Protein AF-A0AAE0N1V6-F1 (afdb_monomer_lite)

Structure (mmCIF, N/CA/C/O backbone):
data_AF-A0AAE0N1V6-F1
#
_entry.id   AF-A0AAE0N1V6-F1
#
loop_
_atom_site.group_PDB
_atom_site.id
_atom_site.type_symbol
_atom_site.label_atom_id
_atom_site.label_alt_id
_atom_site.label_comp_id
_atom_site.label_asym_id
_atom_site.label_entity_id
_atom_site.label_seq_id
_atom_site.pdbx_PDB_ins_code
_atom_site.Cartn_x
_atom_site.Cartn_y
_atom_site.Cartn_z
_atom_site.occupancy
_atom_site.B_iso_or_equiv
_atom_site.auth_seq_id
_atom_site.auth_comp_id
_atom_site.auth_asym_id
_atom_site.auth_atom_id
_atom_site.pdbx_PDB_model_num
ATOM 1 N N . MET A 1 1 ? -4.636 -9.364 -32.576 1.00 33.62 1 MET A N 1
ATOM 2 C CA . MET A 1 1 ? -3.503 -8.499 -32.186 1.00 33.62 1 MET A CA 1
ATOM 3 C C . MET A 1 1 ? -3.130 -8.873 -30.760 1.00 33.62 1 MET A C 1
ATOM 5 O O . MET A 1 1 ? -3.911 -8.606 -29.860 1.00 33.62 1 MET A O 1
ATOM 9 N N . VAL A 1 2 ? -2.042 -9.622 -30.563 1.00 37.47 2 VAL A N 1
ATOM 10 C CA . VAL A 1 2 ? -1.620 -10.071 -29.226 1.00 37.47 2 VAL A CA 1
ATOM 11 C C . VAL A 1 2 ? -1.102 -8.842 -28.486 1.00 37.47 2 VAL A C 1
ATOM 13 O O . VAL A 1 2 ? -0.046 -8.317 -28.825 1.00 37.47 2 VAL A O 1
ATOM 16 N N . THR A 1 3 ? -1.869 -8.326 -27.527 1.00 44.88 3 THR A N 1
ATOM 17 C CA . THR A 1 3 ? -1.388 -7.302 -26.595 1.00 44.88 3 THR A CA 1
ATOM 18 C C . THR A 1 3 ? -0.201 -7.881 -25.843 1.00 44.88 3 THR A C 1
ATOM 20 O O . THR A 1 3 ? -0.361 -8.743 -24.980 1.00 44.88 3 THR A O 1
ATOM 23 N N . ARG A 1 4 ? 0.995 -7.436 -26.224 1.00 60.56 4 ARG A N 1
ATOM 24 C CA . ARG A 1 4 ? 2.255 -7.750 -25.560 1.00 60.56 4 ARG A CA 1
ATOM 25 C C . ARG A 1 4 ? 2.088 -7.491 -24.056 1.00 60.56 4 ARG A C 1
ATOM 27 O O . ARG A 1 4 ? 1.660 -6.405 -23.663 1.00 60.56 4 ARG A O 1
ATOM 34 N N . ASN A 1 5 ? 2.328 -8.498 -23.213 1.00 68.62 5 ASN A N 1
ATOM 35 C CA . ASN A 1 5 ? 2.154 -8.376 -21.762 1.00 68.62 5 ASN A CA 1
ATOM 36 C C . ASN A 1 5 ? 3.370 -7.659 -21.161 1.00 68.62 5 ASN A C 1
ATOM 38 O O . ASN A 1 5 ? 4.201 -8.278 -20.502 1.00 68.62 5 ASN A O 1
ATOM 42 N N . LEU A 1 6 ? 3.458 -6.350 -21.403 1.00 69.19 6 LEU A N 1
ATOM 43 C CA . LEU A 1 6 ? 4.588 -5.497 -21.018 1.00 69.19 6 LEU A CA 1
ATOM 44 C C . LEU A 1 6 ? 4.862 -5.542 -19.506 1.00 69.19 6 LEU A C 1
ATOM 46 O O . LEU A 1 6 ? 6.009 -5.555 -19.082 1.00 69.19 6 LEU A O 1
ATOM 50 N N . ALA A 1 7 ? 3.815 -5.666 -18.684 1.00 66.56 7 ALA A N 1
ATOM 51 C CA . ALA A 1 7 ? 3.949 -5.854 -17.239 1.00 66.56 7 ALA A CA 1
ATOM 52 C C . ALA A 1 7 ? 4.594 -7.203 -16.870 1.00 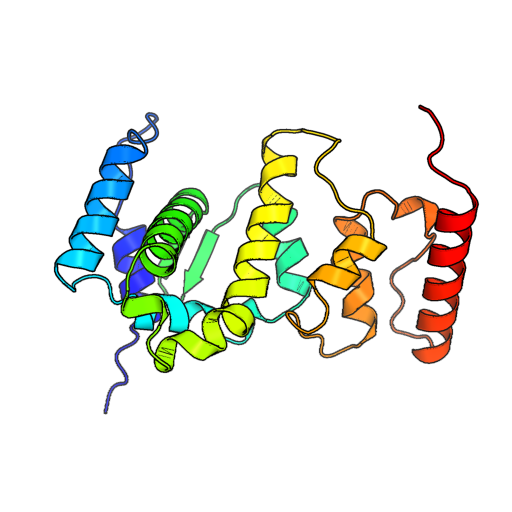66.56 7 ALA A C 1
ATOM 54 O O . ALA A 1 7 ? 5.289 -7.301 -15.865 1.00 66.56 7 ALA A O 1
ATOM 55 N N . GLY A 1 8 ? 4.340 -8.254 -17.651 1.00 69.44 8 GLY A N 1
ATOM 56 C CA . GLY A 1 8 ? 4.979 -9.558 -17.484 1.00 69.44 8 GLY A CA 1
ATOM 57 C C . GLY A 1 8 ? 6.443 -9.538 -17.916 1.00 69.44 8 GLY A C 1
ATOM 58 O O . GLY A 1 8 ? 7.277 -10.064 -17.192 1.00 69.44 8 GLY A O 1
ATOM 59 N N . GLU A 1 9 ? 6.751 -8.889 -19.043 1.00 73.00 9 GLU A N 1
ATOM 60 C CA . GLU A 1 9 ? 8.128 -8.699 -19.532 1.00 73.00 9 GLU A CA 1
ATOM 61 C C . GLU A 1 9 ? 8.964 -7.877 -18.546 1.00 73.00 9 GLU A C 1
ATOM 63 O O . GLU A 1 9 ? 10.078 -8.263 -18.218 1.00 73.00 9 GLU A O 1
ATOM 68 N N . LEU A 1 10 ? 8.392 -6.804 -17.994 1.00 70.88 10 LEU A N 1
ATOM 69 C CA . LEU A 1 10 ? 9.001 -6.004 -16.933 1.00 70.88 10 LEU A CA 1
ATOM 70 C C . LEU A 1 10 ? 9.321 -6.848 -15.690 1.00 70.88 10 LEU A C 1
ATOM 72 O O . LEU A 1 10 ? 10.428 -6.791 -15.163 1.00 70.88 10 LEU A O 1
ATOM 76 N N . VAL A 1 11 ? 8.358 -7.648 -15.222 1.00 73.31 11 VAL A N 1
ATOM 77 C CA . VAL A 1 11 ? 8.565 -8.528 -14.062 1.00 73.31 11 VAL A CA 1
ATOM 78 C C . VAL A 1 11 ? 9.594 -9.610 -14.371 1.00 73.31 11 VAL A C 1
ATOM 80 O O . VAL A 1 11 ? 10.398 -9.920 -13.508 1.00 73.31 11 VAL A O 1
ATOM 83 N N . GLU A 1 12 ? 9.613 -10.163 -15.582 1.00 75.12 12 GLU A N 1
ATOM 84 C CA . GL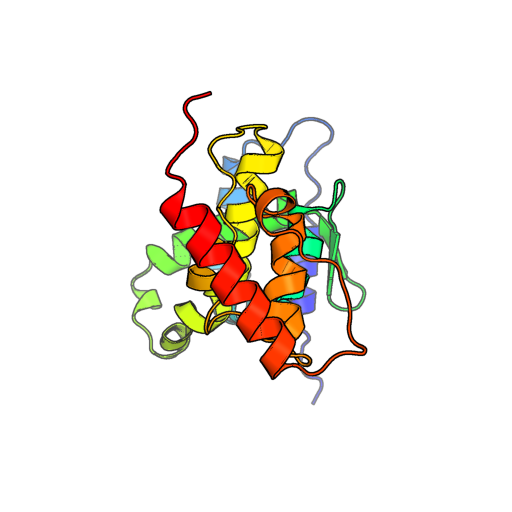U A 1 12 ? 10.618 -11.138 -16.011 1.00 75.12 12 GLU A CA 1
ATOM 85 C C . GLU A 1 12 ? 12.019 -10.533 -16.093 1.00 75.12 12 GLU A C 1
ATOM 87 O O . GLU A 1 12 ? 12.961 -11.133 -15.585 1.00 75.12 12 GLU A O 1
ATOM 92 N N . LEU A 1 13 ? 12.158 -9.336 -16.660 1.00 71.88 13 LEU A N 1
ATOM 93 C CA . LEU A 1 13 ? 13.423 -8.613 -16.728 1.00 71.88 13 LEU A CA 1
ATOM 94 C C . LEU A 1 13 ? 13.988 -8.384 -15.321 1.00 71.88 13 LEU A C 1
ATOM 96 O O . LEU A 1 13 ? 15.132 -8.747 -15.052 1.00 71.88 13 LEU A O 1
ATOM 100 N N . LEU A 1 14 ? 13.157 -7.886 -14.400 1.00 70.00 14 LEU A N 1
ATOM 101 C CA . LEU A 1 14 ? 13.543 -7.654 -13.007 1.00 70.00 14 LEU A CA 1
ATOM 102 C C . LEU A 1 14 ? 13.788 -8.957 -12.225 1.00 70.00 14 LEU A C 1
ATOM 104 O O . LEU A 1 14 ? 14.697 -9.009 -11.406 1.00 70.00 14 LEU A O 1
ATOM 108 N N . ALA A 1 15 ? 13.020 -10.018 -12.486 1.00 68.25 15 ALA A N 1
ATOM 109 C CA . ALA A 1 15 ? 13.132 -11.302 -11.788 1.00 68.25 15 ALA A CA 1
ATOM 110 C C . ALA A 1 15 ? 14.231 -12.228 -12.320 1.00 68.25 15 ALA A C 1
ATOM 112 O O . ALA A 1 15 ? 14.692 -13.118 -11.605 1.00 68.25 15 ALA A O 1
ATOM 113 N N . SER A 1 16 ? 14.630 -12.066 -13.583 1.00 65.88 16 SER A N 1
ATOM 114 C CA . SER A 1 16 ? 15.741 -12.810 -14.185 1.00 65.88 16 SER A CA 1
ATOM 115 C C . SER A 1 16 ? 17.078 -12.466 -13.533 1.00 65.88 16 SER A C 1
ATOM 117 O O . SER A 1 16 ? 18.026 -13.250 -13.599 1.00 65.88 16 SER A O 1
ATOM 119 N N . TYR A 1 17 ? 17.144 -11.315 -12.865 1.00 59.25 17 TYR A N 1
ATOM 120 C CA . TYR A 1 17 ? 18.286 -10.926 -12.070 1.00 59.25 17 TYR A CA 1
ATOM 121 C C . TYR A 1 17 ? 18.287 -11.700 -10.749 1.00 59.25 17 TYR A C 1
ATOM 123 O O . TYR A 1 17 ? 17.529 -11.411 -9.826 1.00 59.25 17 TYR A O 1
ATOM 131 N N . LYS A 1 18 ? 19.153 -12.711 -10.669 1.00 54.69 18 LYS A N 1
ATOM 132 C CA . LYS A 1 18 ? 19.476 -13.389 -9.417 1.00 54.69 18 LYS A CA 1
ATOM 133 C C . LYS A 1 18 ? 20.760 -12.763 -8.885 1.00 54.69 18 LYS A C 1
ATOM 135 O O . LYS A 1 18 ? 21.775 -12.891 -9.568 1.00 54.69 18 LYS A O 1
ATOM 140 N N . PRO A 1 19 ? 20.741 -12.094 -7.724 1.00 51.00 19 PRO A N 1
ATOM 141 C CA . PRO A 1 19 ? 21.989 -11.712 -7.086 1.00 51.00 19 PRO A CA 1
ATOM 142 C C . PRO A 1 19 ? 22.826 -12.971 -6.829 1.00 51.00 19 PRO A C 1
ATOM 144 O O . PRO A 1 19 ? 22.272 -14.017 -6.473 1.00 51.00 19 PRO A O 1
ATOM 147 N N . GLU A 1 20 ? 24.137 -12.893 -7.046 1.00 48.19 20 GLU A N 1
ATOM 148 C CA . GLU A 1 20 ? 25.041 -13.973 -6.650 1.00 48.19 20 GLU A CA 1
ATOM 149 C C . GLU A 1 20 ? 24.929 -14.187 -5.130 1.00 48.19 20 GLU A C 1
ATOM 151 O O . GLU A 1 20 ? 24.727 -13.248 -4.363 1.00 48.19 20 GLU A O 1
ATOM 156 N N . ALA A 1 21 ? 24.904 -15.454 -4.714 1.00 43.16 21 ALA A N 1
ATOM 157 C CA . ALA A 1 21 ? 24.366 -15.882 -3.424 1.00 43.16 21 ALA A CA 1
ATOM 158 C C . ALA A 1 21 ? 25.034 -15.222 -2.197 1.00 43.16 21 ALA A C 1
ATOM 160 O O . ALA A 1 21 ? 26.239 -14.992 -2.175 1.00 43.16 21 ALA A O 1
ATOM 161 N N . ASP A 1 22 ? 24.219 -14.978 -1.163 1.00 45.56 22 ASP A N 1
ATOM 162 C CA . ASP A 1 22 ? 24.556 -14.491 0.191 1.00 45.56 22 ASP A CA 1
ATOM 163 C C . ASP A 1 22 ? 25.305 -13.157 0.323 1.00 45.56 22 ASP A C 1
ATOM 165 O O . ASP A 1 22 ? 25.486 -12.658 1.435 1.00 45.56 22 ASP A O 1
ATOM 169 N N . VAL A 1 23 ? 25.612 -12.497 -0.788 1.00 44.12 23 VAL A N 1
ATOM 170 C CA . VAL A 1 23 ? 25.996 -11.089 -0.814 1.00 44.12 23 VAL A CA 1
ATOM 171 C C . VAL A 1 23 ? 24.882 -10.353 -1.539 1.00 44.12 23 VAL A C 1
ATOM 173 O O . VAL A 1 23 ? 24.661 -10.545 -2.732 1.00 44.12 23 VAL A O 1
ATOM 176 N N . MET A 1 24 ? 24.126 -9.525 -0.807 1.00 44.50 24 MET A N 1
ATOM 177 C CA . MET A 1 24 ? 23.300 -8.513 -1.465 1.00 44.50 24 MET A CA 1
ATOM 178 C C . MET A 1 24 ? 24.226 -7.777 -2.436 1.00 44.50 24 MET A C 1
ATOM 180 O O . MET A 1 24 ? 25.241 -7.259 -1.969 1.00 44.50 24 MET A O 1
ATOM 184 N N . PRO A 1 25 ? 23.930 -7.751 -3.747 1.00 44.72 25 PRO A N 1
ATOM 185 C CA . PRO A 1 25 ? 24.769 -7.041 -4.691 1.00 44.72 25 PRO A CA 1
ATOM 186 C C . PRO A 1 25 ? 24.825 -5.622 -4.161 1.00 44.72 25 PRO A C 1
ATOM 188 O O . PRO A 1 25 ? 23.790 -5.106 -3.713 1.00 44.72 25 PRO A O 1
ATOM 191 N N . GLU A 1 26 ? 26.026 -5.043 -4.127 1.00 50.34 26 GLU A N 1
ATOM 192 C CA . GLU A 1 26 ? 26.194 -3.632 -3.815 1.00 50.34 26 GLU A CA 1
ATOM 193 C C . GLU A 1 26 ? 25.066 -2.908 -4.538 1.00 50.34 26 GLU A C 1
ATOM 195 O O . GLU A 1 26 ? 24.942 -3.005 -5.758 1.00 50.34 26 GLU A O 1
ATOM 200 N N . THR A 1 27 ? 24.151 -2.305 -3.782 1.00 56.97 27 THR A N 1
ATOM 201 C CA . THR A 1 27 ? 22.880 -1.762 -4.285 1.00 56.97 27 THR A CA 1
ATOM 202 C C . THR A 1 27 ? 23.084 -0.867 -5.512 1.00 56.97 27 THR A C 1
ATOM 204 O O . THR A 1 27 ? 22.195 -0.752 -6.354 1.00 56.97 27 THR A O 1
ATOM 207 N N . ALA A 1 28 ? 24.293 -0.317 -5.647 1.00 60.00 28 ALA A N 1
ATOM 208 C CA . ALA A 1 28 ? 24.840 0.370 -6.802 1.00 60.00 28 ALA A CA 1
ATOM 209 C C . ALA A 1 28 ? 24.850 -0.431 -8.122 1.00 60.00 28 ALA A C 1
ATOM 211 O O . ALA A 1 28 ? 24.490 0.143 -9.142 1.00 60.00 28 ALA A O 1
ATOM 212 N N . GLU A 1 29 ? 25.227 -1.712 -8.167 1.00 65.88 29 GLU A N 1
ATOM 213 C CA . GLU A 1 29 ? 25.329 -2.469 -9.428 1.00 65.88 29 GLU A CA 1
ATOM 214 C C . GLU A 1 29 ? 23.946 -2.761 -10.020 1.00 65.88 29 GLU A C 1
ATOM 216 O O . GLU A 1 29 ? 23.691 -2.482 -11.194 1.00 65.88 29 GLU A O 1
ATOM 221 N N . PHE A 1 30 ? 23.011 -3.236 -9.190 1.00 67.25 30 PHE A N 1
ATOM 222 C CA . PHE A 1 30 ? 21.617 -3.405 -9.600 1.00 67.25 30 PHE A CA 1
ATOM 223 C C . PHE A 1 30 ? 20.991 -2.061 -9.994 1.00 67.25 30 PHE A C 1
ATOM 225 O O . PHE A 1 30 ? 20.337 -1.967 -11.035 1.00 67.25 30 PHE A O 1
ATOM 232 N N . ALA A 1 31 ? 21.241 -1.006 -9.208 1.00 66.69 31 ALA A N 1
ATOM 233 C CA . ALA A 1 31 ? 20.773 0.337 -9.525 1.00 66.69 31 ALA A CA 1
ATOM 234 C C . ALA A 1 31 ? 21.302 0.850 -10.862 1.00 66.69 31 ALA A C 1
ATOM 236 O O . ALA A 1 31 ? 20.523 1.354 -11.672 1.00 66.69 31 ALA A O 1
ATOM 237 N N . ASN A 1 32 ? 22.592 0.657 -11.124 1.00 72.56 32 ASN A N 1
ATOM 238 C CA . ASN A 1 32 ? 23.224 1.020 -12.382 1.00 72.56 32 ASN A CA 1
ATOM 239 C C . ASN A 1 32 ? 22.653 0.211 -13.545 1.00 72.56 32 ASN A C 1
ATOM 241 O O . ASN A 1 32 ? 22.372 0.788 -14.588 1.00 72.56 32 ASN A O 1
ATOM 245 N N . LYS A 1 33 ? 22.410 -1.094 -13.381 1.00 72.06 33 LYS A N 1
ATOM 246 C CA . LYS A 1 33 ? 21.856 -1.934 -14.450 1.00 72.06 33 LYS A CA 1
ATOM 247 C C . LYS A 1 33 ? 20.429 -1.535 -14.825 1.00 72.06 33 LYS A C 1
ATOM 249 O O . LYS A 1 33 ? 20.147 -1.342 -16.001 1.00 72.06 33 LYS A O 1
ATOM 254 N N . VAL A 1 34 ? 19.540 -1.366 -13.845 1.00 72.19 34 VAL A N 1
ATOM 255 C CA . VAL A 1 34 ? 18.162 -0.896 -14.091 1.00 72.19 34 VAL A CA 1
ATOM 256 C C . VAL A 1 34 ? 18.176 0.511 -14.686 1.00 72.19 34 VAL A C 1
ATOM 258 O O . VAL A 1 34 ? 17.434 0.777 -15.625 1.00 72.19 34 VAL A O 1
ATOM 261 N N . LYS A 1 35 ? 19.046 1.401 -14.191 1.00 74.12 35 LYS A N 1
ATOM 262 C CA . LYS A 1 35 ? 19.236 2.739 -14.762 1.00 74.12 35 LYS A CA 1
ATOM 263 C C . LYS A 1 35 ? 19.662 2.666 -16.231 1.00 74.12 35 LYS A C 1
ATOM 265 O O . LYS A 1 35 ? 19.038 3.321 -17.056 1.00 74.12 35 LYS A O 1
ATOM 270 N N . LEU A 1 36 ? 20.650 1.836 -16.567 1.00 77.06 36 LEU A N 1
ATOM 271 C CA . LEU A 1 36 ? 21.097 1.629 -17.946 1.00 77.06 36 LEU A CA 1
ATOM 272 C C . LEU A 1 36 ? 19.984 1.060 -18.829 1.00 77.06 36 LEU A C 1
ATOM 274 O O . LEU A 1 36 ? 19.850 1.501 -19.961 1.00 77.06 36 LEU A O 1
ATOM 278 N N . MET A 1 37 ? 19.156 0.142 -18.318 1.00 75.31 37 MET A N 1
ATOM 279 C CA . MET A 1 37 ? 17.992 -0.368 -19.055 1.00 75.31 37 MET A CA 1
ATOM 280 C C . MET A 1 37 ? 16.944 0.724 -19.312 1.00 75.31 37 MET A C 1
ATOM 282 O O . MET A 1 37 ? 16.313 0.734 -20.366 1.00 75.31 37 MET A O 1
ATOM 286 N N . ILE A 1 38 ? 16.742 1.648 -18.366 1.00 73.12 38 ILE A N 1
ATOM 287 C CA . ILE A 1 38 ? 15.865 2.813 -18.565 1.00 73.12 38 ILE A CA 1
ATOM 288 C C . ILE A 1 38 ? 16.458 3.732 -19.639 1.00 73.12 38 ILE A C 1
ATOM 290 O O . ILE A 1 38 ? 15.755 4.121 -20.568 1.00 73.12 38 ILE A O 1
ATOM 294 N N . GLU A 1 39 ? 17.751 4.046 -19.539 1.00 75.62 39 GLU A N 1
ATOM 295 C CA . GLU A 1 39 ? 18.463 4.936 -20.466 1.00 75.62 39 GLU A CA 1
ATOM 296 C C . GLU A 1 39 ? 18.575 4.351 -21.884 1.00 75.62 39 GLU A C 1
ATOM 298 O O . GLU A 1 39 ? 18.473 5.093 -22.860 1.00 75.62 39 GLU A O 1
ATOM 303 N N . SER A 1 40 ? 18.734 3.030 -22.016 1.00 77.06 40 SER A N 1
ATOM 304 C CA . SER A 1 40 ? 18.766 2.329 -23.306 1.00 77.06 40 SER A CA 1
ATOM 305 C C . SER A 1 40 ? 17.374 2.098 -23.907 1.00 77.06 40 SER A C 1
ATOM 307 O O . SER A 1 40 ? 17.265 1.733 -25.078 1.00 77.06 40 SER A O 1
ATOM 309 N N . GLY A 1 41 ? 16.305 2.318 -23.131 1.00 70.56 41 GLY A N 1
ATOM 310 C CA . GLY A 1 41 ? 14.918 2.079 -23.537 1.00 70.56 41 GLY A CA 1
ATOM 311 C C . GLY A 1 41 ? 14.463 0.617 -23.443 1.00 70.56 41 GLY A C 1
ATOM 312 O O . GLY A 1 41 ? 13.336 0.308 -23.832 1.00 70.56 41 GLY A O 1
ATOM 313 N N . GLU A 1 42 ? 15.295 -0.281 -22.908 1.00 71.31 42 GLU A N 1
ATOM 314 C CA . GLU A 1 42 ? 14.931 -1.671 -22.593 1.00 71.31 42 GLU A CA 1
ATOM 315 C C . GLU A 1 42 ? 13.886 -1.758 -21.467 1.00 71.31 42 GLU A C 1
ATOM 317 O O . GLU A 1 42 ? 13.038 -2.653 -21.470 1.00 71.31 42 GLU A O 1
ATOM 322 N N . LEU A 1 43 ? 13.908 -0.803 -20.528 1.00 72.69 43 LEU A N 1
ATOM 323 C CA . LEU A 1 43 ? 12.930 -0.642 -19.455 1.00 72.69 43 LEU A CA 1
ATOM 324 C C . LEU A 1 43 ? 12.093 0.623 -19.669 1.00 72.69 43 LEU A C 1
ATOM 326 O O . LEU A 1 43 ? 12.514 1.742 -19.386 1.00 72.69 43 LEU A O 1
ATOM 330 N N . SER A 1 44 ? 10.855 0.448 -20.116 1.00 75.50 44 SER A N 1
ATOM 331 C CA . SER A 1 44 ? 9.909 1.551 -20.292 1.00 75.50 44 SER A CA 1
ATOM 332 C C . SER A 1 44 ? 9.330 2.013 -18.949 1.00 75.50 44 SER A C 1
ATOM 334 O O . SER A 1 44 ? 8.553 1.298 -18.311 1.00 75.50 44 SER A O 1
ATOM 336 N N . LEU A 1 45 ? 9.636 3.250 -18.537 1.00 72.31 45 LEU A N 1
ATOM 337 C CA . LEU A 1 45 ? 9.029 3.888 -17.353 1.00 72.31 45 LEU A CA 1
ATOM 338 C C . LEU A 1 45 ? 7.511 4.010 -17.467 1.00 72.31 45 LEU A C 1
ATOM 340 O O . LEU A 1 45 ? 6.792 3.949 -16.472 1.00 72.31 45 LEU A O 1
ATOM 344 N N . ILE A 1 46 ? 7.006 4.156 -18.690 1.00 73.44 46 ILE A N 1
ATOM 345 C CA . ILE A 1 46 ? 5.570 4.173 -18.954 1.00 73.44 46 ILE A CA 1
ATOM 346 C C . ILE A 1 46 ? 4.965 2.808 -18.611 1.00 73.44 46 ILE A C 1
ATOM 348 O O . ILE A 1 46 ? 3.900 2.751 -17.998 1.00 73.44 46 ILE A O 1
ATOM 352 N N . ASP A 1 47 ? 5.629 1.709 -18.969 1.00 76.00 47 ASP A N 1
ATOM 353 C CA . ASP A 1 47 ? 5.142 0.362 -18.659 1.00 76.00 47 ASP A CA 1
ATOM 354 C C . ASP A 1 47 ? 5.316 0.012 -17.179 1.00 76.00 47 ASP A C 1
ATOM 356 O O . ASP A 1 47 ? 4.446 -0.646 -16.603 1.00 76.00 47 ASP A O 1
ATOM 360 N N . PHE A 1 48 ? 6.352 0.559 -16.534 1.00 76.19 48 PHE A N 1
ATOM 361 C CA . PHE A 1 48 ? 6.487 0.562 -15.079 1.00 76.19 48 PHE A CA 1
ATOM 362 C C . PHE A 1 48 ? 5.293 1.255 -14.406 1.00 76.19 48 PHE A C 1
ATOM 364 O O . PHE A 1 48 ? 4.627 0.658 -13.566 1.00 76.19 48 PHE A O 1
ATOM 371 N N . CYS A 1 49 ? 4.922 2.462 -14.840 1.00 76.62 49 CYS A N 1
ATOM 372 C CA . CYS A 1 49 ? 3.732 3.158 -14.341 1.00 76.62 49 CYS A CA 1
ATOM 373 C C . CYS A 1 49 ? 2.431 2.380 -14.617 1.00 76.62 49 CYS A C 1
ATOM 375 O O . CYS A 1 49 ? 1.557 2.307 -13.751 1.00 76.62 49 CYS A O 1
ATOM 377 N N . LYS A 1 50 ? 2.283 1.757 -15.796 1.00 77.94 50 LYS A N 1
ATOM 378 C CA . LYS A 1 50 ? 1.107 0.929 -16.130 1.00 77.94 50 LYS A CA 1
ATOM 379 C C . LYS A 1 50 ? 0.969 -0.302 -15.234 1.00 77.94 50 LYS A C 1
ATOM 381 O O . LYS A 1 50 ? -0.159 -0.738 -15.000 1.00 77.94 50 LYS A O 1
ATOM 386 N N . LEU A 1 51 ? 2.068 -0.865 -14.718 1.00 79.88 51 LEU A N 1
ATOM 387 C CA . LEU A 1 51 ? 2.002 -1.963 -13.749 1.00 79.88 51 LEU A CA 1
ATOM 388 C C . LEU A 1 51 ? 1.176 -1.547 -12.524 1.00 79.88 51 LEU A C 1
ATOM 390 O O . LEU A 1 51 ? 0.309 -2.315 -12.106 1.00 79.88 51 LEU A O 1
ATOM 394 N N . PHE A 1 52 ? 1.390 -0.328 -12.020 1.00 82.00 52 PHE A N 1
ATOM 395 C CA . PHE A 1 52 ? 0.720 0.236 -10.841 1.00 82.00 52 PHE A CA 1
ATOM 396 C C . PHE A 1 52 ? -0.666 0.825 -11.116 1.00 82.00 52 PHE A C 1
ATOM 398 O O . PHE A 1 52 ? -1.447 1.036 -10.196 1.00 82.00 52 PHE A O 1
ATOM 405 N N . GLN A 1 53 ? -1.033 0.999 -12.387 1.00 80.75 53 GLN A N 1
ATOM 406 C CA . GLN A 1 53 ? -2.403 1.345 -12.783 1.00 80.75 53 GLN A CA 1
ATOM 407 C C . GLN A 1 53 ? -3.381 0.167 -12.665 1.00 80.75 53 GLN A C 1
ATOM 409 O O . GLN A 1 53 ? -4.590 0.345 -12.824 1.00 80.75 53 GLN A O 1
ATOM 414 N N . ARG A 1 54 ? -2.889 -1.054 -12.418 1.00 83.62 54 ARG A N 1
ATOM 415 C CA . ARG A 1 54 ? -3.746 -2.236 -12.283 1.00 83.62 54 ARG A CA 1
ATOM 416 C C . ARG A 1 54 ? -4.590 -2.176 -11.002 1.00 83.62 54 ARG A C 1
ATOM 418 O O . ARG A 1 54 ? -4.052 -1.811 -9.959 1.00 83.62 54 ARG A O 1
ATOM 425 N N . PRO A 1 55 ? -5.841 -2.681 -11.026 1.00 86.44 55 PRO A N 1
ATOM 426 C CA . PRO A 1 55 ? -6.736 -2.672 -9.862 1.00 86.44 55 PRO A CA 1
ATOM 427 C C . PRO A 1 55 ? -6.171 -3.331 -8.599 1.00 86.44 55 PRO A C 1
ATOM 429 O O . PRO A 1 55 ? -6.579 -2.997 -7.496 1.00 86.44 55 PRO A O 1
ATOM 432 N N . TYR A 1 56 ? -5.229 -4.270 -8.743 1.00 87.38 56 TYR A N 1
ATOM 433 C CA . TYR A 1 56 ? -4.538 -4.873 -7.601 1.00 87.38 56 TYR A CA 1
ATOM 434 C C . TYR A 1 56 ? -3.905 -3.811 -6.688 1.00 87.38 56 TYR A C 1
ATOM 436 O O . TYR A 1 56 ? -4.075 -3.874 -5.474 1.00 87.38 56 TYR A O 1
ATOM 444 N N . TRP A 1 57 ? -3.242 -2.810 -7.273 1.00 87.50 57 TRP A N 1
ATOM 445 C CA . TRP A 1 57 ? -2.489 -1.795 -6.536 1.00 87.50 57 TRP A CA 1
ATOM 446 C C . TRP A 1 57 ? -3.363 -0.732 -5.888 1.00 87.50 57 TRP A C 1
ATOM 448 O O . TRP A 1 57 ? -2.912 -0.074 -4.961 1.00 87.50 57 TRP A O 1
ATOM 458 N N . THR A 1 58 ? -4.610 -0.573 -6.331 1.00 88.19 58 THR A N 1
ATOM 459 C CA . THR A 1 58 ? -5.530 0.405 -5.747 1.00 88.19 58 THR A CA 1
ATOM 460 C C . THR A 1 58 ? -6.343 -0.167 -4.595 1.00 88.19 58 THR A C 1
ATOM 462 O O . THR A 1 58 ? -7.085 0.575 -3.973 1.00 88.19 58 THR A O 1
ATOM 465 N N . ARG A 1 59 ? -6.248 -1.458 -4.270 1.00 91.62 59 ARG A N 1
ATOM 466 C CA . ARG A 1 59 ? -7.011 -2.057 -3.164 1.00 91.62 59 ARG A CA 1
ATOM 467 C C . ARG A 1 59 ? -6.455 -1.649 -1.806 1.00 91.62 59 ARG A C 1
ATOM 469 O O . ARG A 1 59 ? -5.270 -1.825 -1.563 1.00 91.62 59 ARG A O 1
ATOM 476 N N . ILE A 1 60 ? -7.315 -1.273 -0.862 1.00 91.56 60 ILE A N 1
ATOM 477 C CA . ILE A 1 60 ? -6.884 -0.968 0.513 1.00 91.56 60 ILE A CA 1
ATOM 478 C C . ILE A 1 60 ? -6.187 -2.158 1.202 1.00 91.56 60 ILE A C 1
ATOM 480 O O . ILE A 1 60 ? -5.191 -1.987 1.904 1.00 91.56 60 ILE A O 1
ATOM 484 N N . TRP A 1 61 ? -6.641 -3.386 0.929 1.00 92.88 61 TRP A N 1
ATOM 485 C CA . TRP A 1 61 ? -6.069 -4.612 1.496 1.00 92.88 61 TRP A CA 1
ATOM 486 C C . TRP A 1 61 ? -4.603 -4.861 1.120 1.00 92.88 61 TRP A C 1
ATOM 488 O O . TRP A 1 61 ? -3.926 -5.611 1.826 1.00 92.88 61 TRP A O 1
ATOM 498 N N . ILE A 1 62 ? -4.083 -4.206 0.073 1.00 89.12 62 ILE A N 1
ATOM 499 C CA . ILE A 1 62 ? -2.677 -4.354 -0.319 1.00 89.12 62 ILE A CA 1
ATOM 500 C C . ILE A 1 62 ? -1.721 -3.948 0.812 1.00 89.12 62 ILE A C 1
ATOM 502 O O . ILE A 1 62 ? -0.636 -4.513 0.948 1.00 89.12 62 ILE A O 1
ATOM 506 N N . LEU A 1 63 ? -2.151 -3.023 1.678 1.00 88.25 63 LEU A N 1
ATOM 507 C CA . LEU A 1 63 ? -1.378 -2.590 2.836 1.00 88.25 63 LEU A CA 1
ATOM 508 C C . LEU A 1 63 ? -1.102 -3.759 3.777 1.00 88.25 63 LEU A C 1
ATOM 510 O O . LEU A 1 63 ? 0.043 -3.984 4.149 1.00 88.25 63 LEU A O 1
ATOM 514 N N . GLN A 1 64 ? -2.100 -4.579 4.099 1.00 88.19 64 GLN A N 1
ATOM 515 C CA . GLN A 1 64 ? -1.867 -5.766 4.922 1.00 88.19 64 GLN A CA 1
ATOM 516 C C . GLN A 1 64 ? -1.063 -6.831 4.181 1.00 88.19 64 GLN A C 1
ATOM 518 O O . GLN A 1 64 ? -0.151 -7.433 4.756 1.00 88.19 64 GLN A O 1
ATOM 523 N N . GLU A 1 65 ? -1.391 -7.057 2.908 1.00 89.94 65 GLU A N 1
ATOM 524 C CA . GLU A 1 65 ? -0.735 -8.059 2.069 1.00 89.94 65 GLU A CA 1
ATOM 525 C C . GLU A 1 65 ? 0.769 -7.809 1.971 1.00 89.94 65 GLU A C 1
ATOM 527 O O . GLU A 1 65 ? 1.542 -8.763 2.009 1.00 89.94 65 GLU A O 1
ATOM 532 N N . VAL A 1 66 ? 1.200 -6.548 1.924 1.00 86.69 66 VAL A N 1
ATOM 533 C CA . VAL A 1 66 ? 2.616 -6.193 1.841 1.00 86.69 66 VAL A CA 1
ATOM 534 C C . VAL A 1 66 ? 3.225 -5.896 3.200 1.00 86.69 66 VAL A C 1
ATOM 536 O O . VAL A 1 66 ? 4.266 -6.459 3.520 1.00 86.69 66 VAL A O 1
ATOM 539 N N . VAL A 1 67 ? 2.612 -5.092 4.060 1.00 84.38 67 VAL A N 1
ATOM 540 C CA . VAL A 1 67 ? 3.236 -4.709 5.337 1.00 84.38 67 VAL A CA 1
ATOM 541 C C . VAL A 1 67 ? 3.380 -5.915 6.271 1.00 84.38 67 VAL A C 1
ATOM 543 O O . VAL A 1 67 ? 4.431 -6.100 6.889 1.00 84.38 67 VAL A O 1
ATOM 546 N N . LEU A 1 68 ? 2.378 -6.800 6.351 1.00 84.12 68 LEU A N 1
ATOM 547 C CA . LEU A 1 68 ? 2.349 -7.860 7.369 1.00 84.12 68 LEU A CA 1
ATOM 548 C C . LEU A 1 68 ? 3.124 -9.127 6.983 1.00 84.12 68 LEU A C 1
ATOM 550 O O . LEU A 1 68 ? 3.566 -9.873 7.869 1.00 84.12 68 LEU A O 1
ATOM 554 N N . ARG A 1 69 ? 3.350 -9.387 5.692 1.00 86.19 69 ARG A N 1
ATOM 555 C CA . ARG A 1 69 ? 3.991 -10.631 5.234 1.00 86.19 69 ARG A CA 1
ATOM 556 C C . ARG A 1 69 ? 5.481 -10.688 5.575 1.00 86.19 69 ARG A C 1
ATOM 558 O O . ARG A 1 69 ? 6.229 -9.745 5.334 1.00 86.19 69 ARG A O 1
ATOM 565 N N . ARG A 1 70 ? 5.928 -11.836 6.101 1.00 80.75 70 ARG A N 1
ATOM 566 C CA . ARG A 1 70 ? 7.351 -12.098 6.396 1.00 80.75 70 ARG A CA 1
ATOM 567 C C . ARG A 1 70 ? 8.168 -12.270 5.116 1.00 80.75 70 ARG A C 1
ATOM 569 O O . ARG A 1 70 ? 9.178 -11.603 4.942 1.00 80.75 70 ARG A O 1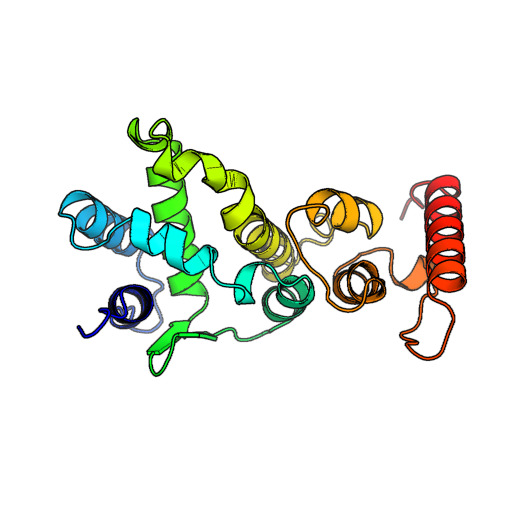
ATOM 576 N N . LYS A 1 71 ? 7.686 -13.122 4.207 1.00 83.75 71 LYS A N 1
ATOM 577 C CA . LYS A 1 71 ? 8.259 -13.345 2.878 1.00 83.75 71 LYS A CA 1
ATOM 578 C C . LYS A 1 71 ? 7.269 -12.851 1.833 1.00 83.75 71 LYS A C 1
ATOM 580 O O . LYS A 1 71 ? 6.101 -13.229 1.877 1.00 83.75 71 LYS A O 1
ATOM 585 N N . LEU A 1 72 ? 7.743 -12.001 0.933 1.00 86.06 72 LEU A N 1
ATOM 586 C CA . LEU A 1 72 ? 6.939 -11.384 -0.113 1.00 86.06 72 LEU A CA 1
ATOM 587 C C . LEU A 1 72 ? 7.450 -11.784 -1.487 1.00 86.06 72 LEU A C 1
ATOM 589 O O . LEU A 1 72 ? 8.657 -11.811 -1.730 1.00 86.06 72 LEU A O 1
ATOM 593 N N . CYS A 1 73 ? 6.498 -12.072 -2.363 1.00 86.62 73 CYS A N 1
ATOM 594 C CA . CYS A 1 73 ? 6.717 -12.381 -3.760 1.00 86.62 73 CYS A CA 1
ATOM 595 C C . CYS A 1 73 ? 5.571 -11.752 -4.555 1.00 86.62 73 CYS A C 1
ATOM 597 O O . CYS A 1 73 ? 4.403 -11.998 -4.250 1.00 86.62 73 CYS A O 1
ATOM 599 N N . PHE A 1 74 ? 5.906 -10.926 -5.536 1.00 84.19 74 PHE A N 1
ATOM 600 C CA . PHE A 1 74 ? 4.958 -10.313 -6.452 1.00 84.19 74 PHE A CA 1
ATOM 601 C C . PHE A 1 74 ? 4.772 -11.211 -7.666 1.00 84.19 74 PHE A C 1
ATOM 603 O O . PHE A 1 74 ? 5.748 -11.665 -8.260 1.00 84.19 74 PHE A O 1
ATOM 610 N N . LEU A 1 75 ? 3.518 -11.446 -8.047 1.00 84.38 75 LEU A N 1
ATOM 611 C CA . LEU A 1 75 ? 3.161 -12.276 -9.193 1.00 84.38 75 LEU A CA 1
ATOM 612 C C . LEU A 1 75 ? 2.573 -11.418 -10.313 1.00 84.38 75 LEU A C 1
ATOM 614 O O . LEU A 1 75 ? 1.750 -10.534 -10.075 1.00 84.38 75 LEU A O 1
ATOM 618 N N . CYS A 1 76 ? 2.963 -11.708 -11.552 1.00 81.12 76 CYS A N 1
ATOM 619 C CA . CYS A 1 76 ? 2.404 -11.084 -12.746 1.00 81.12 76 CYS A CA 1
ATOM 620 C C . CYS A 1 76 ? 2.235 -12.138 -13.847 1.00 81.12 76 CYS A C 1
ATOM 622 O O . CYS A 1 76 ? 3.176 -12.482 -14.563 1.00 81.12 76 CYS A O 1
ATOM 624 N N . GLY A 1 77 ? 1.023 -12.684 -13.976 1.00 80.62 77 GLY A N 1
ATOM 625 C CA . GLY A 1 77 ? 0.787 -13.848 -14.833 1.00 80.62 77 GLY A CA 1
ATOM 626 C C . GLY A 1 77 ? 1.546 -15.068 -14.304 1.00 80.62 77 GLY A C 1
ATOM 627 O O . GLY A 1 77 ? 1.366 -15.446 -13.154 1.00 80.62 77 GLY A O 1
ATOM 628 N N . HIS A 1 78 ? 2.408 -15.663 -15.131 1.00 79.69 78 HIS A N 1
ATOM 629 C CA . HIS A 1 78 ? 3.263 -16.800 -14.756 1.00 79.69 78 HIS A CA 1
ATOM 630 C C . HIS A 1 78 ? 4.659 -16.375 -14.264 1.00 79.69 78 HIS A C 1
ATOM 632 O O . HIS A 1 78 ? 5.539 -17.216 -14.092 1.00 79.69 78 HIS A O 1
ATOM 638 N N . LYS A 1 79 ? 4.885 -15.068 -14.088 1.00 80.38 79 LYS A N 1
ATOM 639 C CA . LYS A 1 79 ? 6.157 -14.501 -13.633 1.00 80.38 79 LYS A CA 1
ATOM 640 C C . LYS A 1 79 ? 6.073 -14.122 -12.161 1.00 80.38 79 LYS A C 1
ATOM 642 O O . LYS A 1 79 ? 5.001 -13.760 -11.672 1.00 80.38 79 LYS A O 1
ATOM 647 N N . GLN A 1 80 ? 7.212 -14.169 -11.481 1.00 82.12 80 GLN A N 1
ATOM 648 C CA . GLN A 1 80 ? 7.327 -13.880 -10.056 1.00 82.12 80 GLN A CA 1
ATOM 649 C C . GLN A 1 80 ? 8.559 -13.022 -9.774 1.00 82.12 80 GLN A C 1
ATOM 651 O O . GLN A 1 80 ? 9.562 -13.201 -10.450 1.00 82.12 80 GLN A O 1
ATOM 656 N N . MET A 1 81 ? 8.507 -12.153 -8.768 1.00 82.38 81 MET A N 1
ATOM 657 C CA . MET A 1 81 ? 9.622 -11.303 -8.340 1.00 82.38 81 MET A CA 1
ATOM 658 C C . MET A 1 81 ? 9.637 -11.191 -6.814 1.00 82.38 81 MET A C 1
ATOM 660 O O . MET A 1 81 ? 8.593 -10.980 -6.196 1.00 82.38 81 MET A O 1
ATOM 664 N N . ASP A 1 82 ? 10.802 -11.330 -6.184 1.00 81.94 82 ASP A N 1
ATOM 665 C CA . ASP A 1 82 ? 10.927 -11.148 -4.738 1.00 81.94 82 ASP A CA 1
ATOM 666 C C . ASP A 1 82 ? 10.820 -9.664 -4.333 1.00 81.94 82 ASP A C 1
ATOM 668 O O . ASP A 1 82 ? 10.946 -8.747 -5.145 1.00 81.94 82 ASP A O 1
ATOM 672 N N . TYR A 1 83 ? 10.575 -9.420 -3.046 1.00 82.00 83 TYR A N 1
ATOM 673 C CA . TYR A 1 83 ? 10.406 -8.062 -2.532 1.00 82.00 83 TYR A CA 1
ATOM 674 C C . TYR A 1 83 ? 11.633 -7.163 -2.687 1.00 82.00 83 TYR A C 1
ATOM 676 O O . TYR A 1 83 ? 11.453 -5.976 -2.933 1.00 82.00 83 TYR A O 1
ATOM 684 N N . LYS A 1 84 ? 12.857 -7.683 -2.536 1.00 77.06 84 LYS A N 1
ATOM 685 C CA . LYS A 1 84 ? 14.062 -6.844 -2.586 1.00 77.06 84 LYS A CA 1
ATOM 686 C C . LYS A 1 84 ? 14.328 -6.360 -4.003 1.00 77.06 84 LYS A C 1
ATOM 688 O O . LYS A 1 84 ? 14.574 -5.174 -4.206 1.00 77.06 84 LYS A O 1
ATOM 693 N N . SER A 1 85 ? 14.159 -7.248 -4.977 1.00 75.75 85 SER A N 1
ATOM 694 C CA . SER A 1 85 ? 14.194 -6.891 -6.396 1.00 75.75 85 SER A CA 1
ATOM 695 C C . SER A 1 85 ? 13.123 -5.846 -6.744 1.00 75.75 85 SER A C 1
ATOM 697 O O . SER A 1 85 ? 13.421 -4.857 -7.413 1.00 75.75 85 SER A O 1
ATOM 699 N N . PHE A 1 86 ? 11.897 -6.005 -6.226 1.00 80.38 86 PHE A N 1
ATOM 700 C CA . PHE A 1 86 ? 10.823 -5.018 -6.396 1.00 80.38 86 PHE A CA 1
ATOM 701 C C . PHE A 1 86 ? 11.157 -3.655 -5.764 1.00 80.38 86 PHE A C 1
ATOM 703 O O . PHE A 1 86 ? 11.031 -2.632 -6.430 1.00 80.38 86 PHE A O 1
ATOM 710 N N . GLU A 1 87 ? 11.579 -3.635 -4.497 1.00 80.81 87 GLU A N 1
ATOM 711 C CA . GLU A 1 87 ? 11.900 -2.429 -3.719 1.00 80.81 87 GLU A CA 1
ATOM 712 C C . GLU A 1 87 ? 12.980 -1.586 -4.404 1.00 80.81 87 GLU A C 1
ATOM 714 O O . GLU A 1 87 ? 12.816 -0.376 -4.572 1.00 80.81 87 GLU A O 1
ATOM 719 N N . HIS A 1 88 ? 14.058 -2.220 -4.866 1.00 76.38 88 HIS A N 1
ATOM 720 C CA . HIS A 1 88 ? 15.108 -1.512 -5.585 1.00 76.38 88 HIS A CA 1
ATOM 721 C C . HIS A 1 88 ? 14.626 -0.995 -6.942 1.00 76.38 88 HIS A C 1
ATOM 723 O O . HIS A 1 88 ? 14.824 0.183 -7.235 1.00 76.38 88 HIS A O 1
ATOM 729 N N . ALA A 1 89 ? 13.969 -1.836 -7.752 1.00 75.44 89 ALA A N 1
ATOM 730 C CA . ALA A 1 89 ? 13.459 -1.426 -9.062 1.00 75.44 89 ALA A CA 1
ATOM 731 C C . ALA A 1 89 ? 12.506 -0.231 -8.934 1.00 75.44 89 ALA A C 1
ATOM 733 O O . ALA A 1 89 ? 12.578 0.719 -9.713 1.00 75.44 89 ALA A O 1
ATOM 734 N N . PHE A 1 90 ? 11.672 -0.252 -7.892 1.00 80.81 90 PHE A N 1
ATOM 735 C CA . PHE A 1 90 ? 10.805 0.852 -7.520 1.00 80.81 90 PHE A CA 1
ATOM 736 C C . PHE A 1 90 ? 11.585 2.107 -7.145 1.00 80.81 90 PHE A C 1
ATOM 738 O O . PHE A 1 90 ? 11.317 3.159 -7.713 1.00 80.81 90 PHE A O 1
ATOM 745 N N . SER A 1 91 ? 12.578 2.013 -6.260 1.00 80.00 91 SER A N 1
ATOM 746 C CA . SER A 1 91 ? 13.415 3.156 -5.867 1.00 80.00 91 SER A CA 1
ATOM 747 C C . SER A 1 91 ? 14.121 3.809 -7.063 1.00 80.00 91 SER A C 1
ATOM 749 O O . SER A 1 91 ? 14.098 5.030 -7.216 1.00 80.00 91 SER A O 1
ATOM 751 N N . ILE A 1 92 ? 14.687 3.008 -7.969 1.00 75.81 92 ILE A N 1
ATOM 752 C CA . ILE A 1 92 ? 15.393 3.500 -9.162 1.00 75.81 92 ILE A CA 1
ATOM 753 C C . ILE A 1 92 ? 14.421 4.179 -10.126 1.00 75.81 92 ILE A C 1
ATOM 755 O O . ILE A 1 92 ? 14.680 5.298 -10.569 1.00 75.81 92 ILE A O 1
ATOM 759 N N . ALA A 1 93 ? 13.284 3.539 -10.411 1.00 76.31 93 ALA A N 1
ATOM 760 C CA . ALA A 1 93 ? 12.252 4.120 -11.261 1.00 76.31 93 ALA A CA 1
ATOM 761 C C . ALA A 1 93 ? 11.699 5.419 -10.659 1.00 76.31 93 ALA A C 1
ATOM 763 O O . ALA A 1 93 ? 11.535 6.400 -11.378 1.00 76.31 93 ALA A O 1
ATOM 764 N N . MET A 1 94 ? 11.476 5.465 -9.342 1.00 77.19 94 MET A N 1
ATOM 765 C CA . MET A 1 94 ? 11.051 6.673 -8.637 1.00 77.19 94 MET A CA 1
ATOM 766 C C . MET A 1 94 ? 12.090 7.786 -8.750 1.00 77.19 94 MET A C 1
ATOM 768 O O . MET A 1 94 ? 11.720 8.894 -9.116 1.00 77.19 94 MET A O 1
ATOM 772 N N . ASN A 1 95 ? 13.373 7.499 -8.505 1.00 78.44 95 ASN A N 1
ATOM 773 C CA . ASN A 1 95 ? 14.455 8.476 -8.649 1.00 78.44 95 ASN A CA 1
ATOM 774 C C . ASN A 1 95 ? 14.545 9.016 -10.074 1.00 78.44 95 ASN A C 1
ATOM 776 O O . ASN A 1 95 ? 14.717 10.217 -10.267 1.00 78.44 95 ASN A O 1
ATOM 780 N N . PHE A 1 96 ? 14.402 8.161 -11.086 1.00 73.81 96 PHE A N 1
ATOM 781 C CA . PHE A 1 96 ? 14.412 8.606 -12.474 1.00 73.81 96 PHE A CA 1
ATOM 782 C C . PHE A 1 96 ? 13.178 9.456 -12.799 1.00 73.81 96 PHE A C 1
ATOM 784 O O . PHE A 1 96 ? 13.294 10.517 -13.407 1.00 73.81 96 PHE A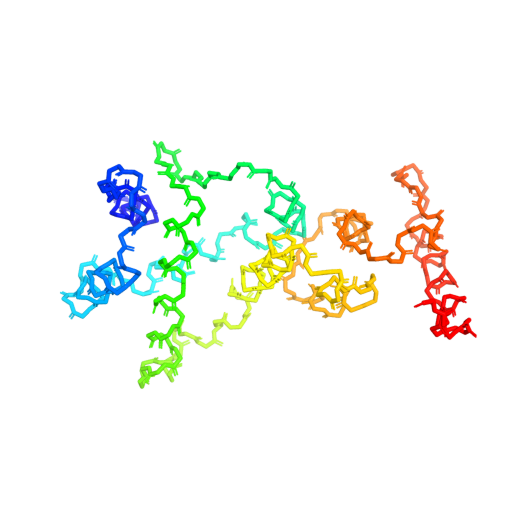 O 1
ATOM 791 N N . ILE A 1 97 ? 11.988 9.048 -12.353 1.00 73.19 97 ILE A N 1
ATOM 792 C CA . ILE A 1 97 ? 10.760 9.810 -12.596 1.00 73.19 97 ILE A CA 1
ATOM 793 C C . ILE A 1 97 ? 10.797 11.158 -11.871 1.00 73.19 97 ILE A C 1
ATOM 795 O O . ILE A 1 97 ? 10.357 12.142 -12.443 1.00 73.19 97 ILE A O 1
ATOM 799 N N . THR A 1 98 ? 11.341 11.254 -10.658 1.00 72.69 98 THR A N 1
ATOM 800 C CA . THR A 1 98 ? 11.404 12.528 -9.920 1.00 72.69 98 THR A CA 1
ATOM 801 C C . THR A 1 98 ? 12.531 13.449 -10.391 1.00 72.69 98 THR A C 1
ATOM 803 O O . THR A 1 98 ? 12.385 14.667 -10.300 1.00 72.69 98 THR A O 1
ATOM 806 N N . SER A 1 99 ? 13.637 12.900 -10.908 1.00 71.00 99 SER A N 1
ATOM 807 C CA . SER A 1 99 ? 14.789 13.681 -11.392 1.00 71.00 99 SER A CA 1
ATOM 808 C C . SER A 1 99 ? 14.738 14.032 -12.883 1.00 71.00 99 SER A C 1
ATOM 810 O O . SER A 1 99 ? 15.393 14.985 -13.309 1.00 71.00 99 SER A O 1
ATOM 812 N N . SER A 1 100 ? 13.963 13.305 -13.692 1.00 65.31 100 SER A N 1
ATOM 813 C CA . SER A 1 100 ? 13.875 13.547 -15.135 1.00 65.31 100 SER A CA 1
ATOM 814 C C . SER A 1 100 ? 12.968 14.738 -15.467 1.00 65.31 100 SER A C 1
ATOM 816 O O . SER A 1 100 ? 11.893 14.935 -14.899 1.00 65.31 100 SER A O 1
ATOM 818 N N . ALA A 1 101 ? 13.345 15.519 -16.486 1.00 60.03 101 ALA A N 1
ATOM 819 C CA . ALA A 1 101 ? 12.455 16.522 -17.086 1.00 60.03 101 ALA A CA 1
ATOM 820 C C . ALA A 1 101 ? 11.170 15.891 -17.672 1.00 60.03 101 ALA A C 1
ATOM 822 O O . ALA A 1 101 ? 10.174 16.582 -17.902 1.00 60.03 101 ALA A O 1
ATOM 823 N N . GLU A 1 102 ? 11.183 14.573 -17.889 1.00 55.62 102 GLU A N 1
ATOM 824 C CA . GLU A 1 102 ? 10.080 13.766 -18.404 1.00 55.62 102 GLU A CA 1
ATOM 825 C C . GLU A 1 102 ? 8.897 13.682 -17.438 1.00 55.62 102 GLU A C 1
ATOM 827 O O . GLU A 1 102 ? 7.766 13.586 -17.910 1.00 55.62 102 GLU A O 1
ATOM 832 N N . ALA A 1 103 ? 9.121 13.856 -16.129 1.00 54.62 103 ALA A N 1
ATOM 833 C CA . ALA A 1 103 ? 8.075 13.987 -15.107 1.00 54.62 103 ALA A CA 1
ATOM 834 C C . ALA A 1 103 ? 7.030 15.067 -15.436 1.00 54.62 103 ALA A C 1
ATOM 836 O O . ALA A 1 103 ? 5.886 15.001 -14.993 1.00 54.62 103 ALA A O 1
ATOM 837 N N . ARG A 1 104 ? 7.424 16.078 -16.227 1.00 54.69 104 ARG A N 1
ATOM 838 C CA . ARG A 1 104 ? 6.561 17.188 -16.659 1.00 54.69 104 ARG A CA 1
ATOM 839 C C . ARG A 1 104 ? 5.660 16.826 -17.842 1.00 54.69 104 ARG A C 1
ATOM 841 O O . ARG A 1 104 ? 4.824 17.640 -18.230 1.00 54.69 104 ARG A O 1
ATOM 848 N N . ARG A 1 105 ? 5.818 15.643 -18.456 1.00 58.84 105 ARG A N 1
ATOM 849 C CA . ARG A 1 105 ? 4.959 15.218 -19.570 1.00 58.84 105 ARG A CA 1
ATOM 850 C C . ARG A 1 105 ? 3.583 14.769 -19.055 1.00 58.84 105 ARG A C 1
ATOM 852 O O . ARG A 1 105 ? 3.509 14.011 -18.090 1.00 58.84 105 ARG A O 1
ATOM 859 N N . PRO A 1 106 ? 2.484 15.135 -19.740 1.00 53.72 106 PRO A N 1
ATOM 860 C CA . PRO A 1 106 ? 1.113 14.877 -19.283 1.00 53.72 106 PRO A CA 1
ATOM 861 C C . PRO A 1 106 ? 0.766 13.392 -19.095 1.00 53.72 106 PRO A C 1
ATOM 863 O O . PRO A 1 106 ? -0.106 13.070 -18.293 1.00 53.72 106 PRO A O 1
ATOM 866 N N . HIS A 1 107 ? 1.471 12.467 -19.756 1.00 55.44 107 HIS A N 1
ATOM 867 C CA . HIS A 1 107 ? 1.294 11.024 -19.539 1.00 55.44 107 HIS A CA 1
ATOM 868 C C . HIS A 1 107 ? 1.689 10.563 -18.123 1.00 55.44 107 HIS A C 1
ATOM 870 O O . HIS A 1 107 ? 1.173 9.551 -17.653 1.00 55.44 107 HIS A O 1
ATOM 876 N N . TYR A 1 108 ? 2.533 11.329 -17.425 1.00 56.31 108 TYR A N 1
ATOM 877 C CA . TYR A 1 108 ? 2.860 11.143 -16.010 1.00 56.31 108 TYR A CA 1
ATOM 878 C C . TYR A 1 108 ? 1.985 12.015 -15.088 1.00 56.31 108 TYR A C 1
ATOM 880 O O . TYR A 1 108 ? 2.116 11.949 -13.875 1.00 56.31 108 TYR A O 1
ATOM 888 N N . GLY A 1 109 ? 1.038 12.802 -15.613 1.00 53.97 109 GLY A N 1
ATOM 889 C CA . GLY A 1 109 ? 0.211 13.727 -14.821 1.00 53.97 109 GLY A CA 1
ATOM 890 C C . GLY A 1 109 ? -0.699 13.056 -13.782 1.00 53.97 109 GLY A C 1
ATOM 891 O O . GLY A 1 109 ? -1.070 13.684 -12.798 1.00 53.97 109 GLY A O 1
ATOM 892 N N . ASN A 1 110 ? -1.002 11.761 -13.945 1.00 63.19 110 ASN A N 1
ATOM 893 C CA . ASN A 1 110 ? -1.717 10.950 -12.948 1.00 63.19 110 ASN A CA 1
ATOM 894 C C . ASN A 1 110 ? -0.779 10.131 -12.041 1.00 63.19 110 ASN A C 1
ATOM 896 O O . ASN A 1 110 ? -1.236 9.220 -11.349 1.00 63.19 110 ASN A O 1
ATOM 900 N N . PHE A 1 111 ? 0.526 10.412 -12.054 1.00 66.19 111 PHE A N 1
ATOM 901 C CA . PHE A 1 111 ? 1.535 9.679 -11.289 1.00 66.19 111 PHE A CA 1
ATOM 902 C C . PHE A 1 111 ? 1.179 9.587 -9.805 1.00 66.19 111 PHE A C 1
ATOM 904 O O . PHE A 1 111 ? 1.203 8.495 -9.248 1.00 66.19 111 PHE A O 1
ATOM 911 N N . SER A 1 112 ? 0.736 10.689 -9.193 1.00 64.62 112 SER A N 1
ATOM 912 C CA . SER A 1 112 ? 0.326 10.709 -7.783 1.00 64.62 112 SER A CA 1
ATOM 913 C C . SER A 1 112 ? -0.816 9.735 -7.473 1.00 64.62 112 SER A C 1
ATOM 915 O O . SER A 1 112 ? -0.776 9.080 -6.440 1.00 64.62 112 SER A O 1
ATOM 917 N N . LYS A 1 113 ? -1.793 9.581 -8.376 1.00 67.94 113 LYS A N 1
ATOM 918 C CA . LYS A 1 113 ? -2.967 8.714 -8.179 1.00 67.94 113 LYS A CA 1
ATOM 919 C C . LYS A 1 113 ? -2.634 7.222 -8.244 1.00 67.94 113 LYS A C 1
ATOM 921 O O . LYS A 1 113 ? -3.239 6.429 -7.535 1.00 67.94 113 LYS A O 1
ATOM 926 N N . PHE A 1 114 ? -1.722 6.827 -9.131 1.00 71.50 114 PHE A N 1
ATOM 927 C CA . PHE A 1 114 ? -1.400 5.409 -9.349 1.00 71.50 114 PHE A CA 1
ATOM 928 C C . PHE A 1 114 ? -0.186 4.940 -8.551 1.00 71.50 114 PHE A C 1
ATOM 930 O O . PHE A 1 114 ? -0.097 3.766 -8.206 1.00 71.50 114 PHE A O 1
ATOM 937 N N . MET A 1 115 ? 0.733 5.852 -8.236 1.00 77.00 115 MET A N 1
ATOM 938 C CA . MET A 1 115 ? 1.917 5.550 -7.435 1.00 77.00 115 MET A CA 1
ATOM 939 C C . MET A 1 115 ? 1.702 5.822 -5.948 1.00 77.00 115 MET A C 1
ATOM 941 O O . MET A 1 115 ? 2.445 5.272 -5.143 1.00 77.00 115 MET A O 1
ATOM 945 N N . GLY A 1 116 ? 0.676 6.589 -5.563 1.00 79.56 116 GLY A N 1
ATOM 946 C CA . GLY A 1 116 ? 0.340 6.849 -4.162 1.00 79.56 116 GLY A CA 1
ATOM 947 C C . GLY A 1 116 ? 0.224 5.575 -3.317 1.00 79.56 116 GLY A C 1
ATOM 948 O O . GLY A 1 116 ? 0.972 5.448 -2.346 1.00 79.56 116 GLY A O 1
ATOM 949 N N . PRO A 1 117 ? -0.616 4.588 -3.689 1.00 82.06 117 PRO A N 1
ATOM 950 C CA . PRO A 1 117 ? -0.752 3.367 -2.897 1.00 82.06 117 PRO A CA 1
ATOM 951 C C . PRO A 1 117 ? 0.539 2.531 -2.814 1.00 82.06 117 PRO A C 1
ATOM 953 O O . PRO A 1 117 ? 0.915 2.170 -1.699 1.00 82.06 117 PRO A O 1
ATOM 956 N N . PRO A 1 118 ? 1.274 2.253 -3.915 1.00 81.38 118 PRO A N 1
ATOM 957 C CA . PRO A 1 118 ? 2.568 1.571 -3.833 1.00 81.38 118 PRO A CA 1
ATOM 958 C C . PRO A 1 118 ? 3.619 2.304 -2.985 1.00 81.38 118 PRO A C 1
ATOM 960 O O . PRO A 1 118 ? 4.302 1.656 -2.192 1.00 81.38 118 PRO A O 1
ATOM 963 N N . ILE A 1 119 ? 3.737 3.635 -3.114 1.00 82.56 119 ILE A N 1
ATOM 964 C CA . ILE A 1 119 ? 4.656 4.456 -2.301 1.00 82.56 119 ILE A CA 1
ATOM 965 C C . ILE A 1 119 ? 4.295 4.309 -0.826 1.00 82.56 119 ILE A C 1
ATOM 967 O O . ILE A 1 119 ? 5.152 4.004 0.002 1.00 82.56 119 ILE A O 1
ATOM 971 N N . TYR A 1 120 ? 3.016 4.495 -0.505 1.00 83.06 120 TYR A N 1
ATOM 972 C CA . TYR A 1 120 ? 2.537 4.458 0.866 1.00 83.06 120 TYR A CA 1
ATOM 973 C C . TYR A 1 120 ? 2.746 3.083 1.512 1.00 83.06 120 TYR A C 1
ATOM 975 O O . TYR A 1 120 ? 3.287 2.968 2.608 1.00 83.06 120 TYR A O 1
ATOM 983 N N . MET A 1 121 ? 2.403 2.024 0.783 1.00 82.56 121 MET A N 1
ATOM 984 C CA . MET A 1 121 ? 2.610 0.635 1.175 1.00 82.56 121 MET A CA 1
ATOM 985 C C . MET A 1 121 ? 4.081 0.311 1.480 1.00 82.56 121 MET A C 1
ATOM 987 O O . MET A 1 121 ? 4.362 -0.357 2.477 1.00 82.56 121 MET A O 1
ATOM 991 N N . LEU A 1 122 ? 5.018 0.765 0.638 1.00 81.25 122 LEU A N 1
ATOM 992 C CA . LEU A 1 122 ? 6.453 0.602 0.888 1.00 81.25 122 LEU A CA 1
ATOM 993 C C . LEU A 1 122 ? 6.893 1.396 2.123 1.00 81.25 122 LEU A C 1
ATOM 995 O O . LEU A 1 122 ? 7.586 0.846 2.979 1.00 81.25 122 LEU A O 1
ATOM 999 N N . GLY A 1 123 ? 6.409 2.634 2.267 1.00 80.19 123 GLY A N 1
ATOM 1000 C CA . GLY A 1 123 ? 6.639 3.468 3.447 1.00 80.19 123 GLY A CA 1
ATOM 1001 C C . GLY A 1 123 ? 6.192 2.797 4.748 1.00 80.19 123 GLY A C 1
ATOM 1002 O O . GLY A 1 123 ? 6.941 2.786 5.716 1.00 80.19 123 GLY A O 1
ATOM 1003 N N . CYS A 1 124 ? 5.030 2.138 4.764 1.00 78.25 124 CYS A N 1
ATOM 1004 C CA . CYS A 1 124 ? 4.553 1.402 5.940 1.00 78.25 124 CYS A CA 1
ATOM 1005 C C . CYS A 1 124 ? 5.365 0.131 6.254 1.00 78.25 124 CYS A C 1
ATOM 1007 O O . CYS A 1 124 ? 5.311 -0.375 7.377 1.00 78.25 124 CYS A O 1
ATOM 1009 N N . ARG A 1 125 ? 6.083 -0.443 5.279 1.00 76.50 125 ARG A N 1
ATOM 1010 C CA . ARG A 1 125 ? 6.846 -1.686 5.472 1.00 76.50 125 ARG A CA 1
ATOM 1011 C C . ARG A 1 125 ? 8.246 -1.442 6.037 1.00 76.50 125 ARG A C 1
ATOM 1013 O O . ARG A 1 125 ? 8.717 -2.289 6.797 1.00 76.50 125 ARG A O 1
ATOM 1020 N N . LEU A 1 126 ? 8.885 -0.322 5.694 1.00 69.12 126 LEU A N 1
ATOM 1021 C CA . LEU A 1 126 ? 10.259 -0.001 6.106 1.00 69.12 126 LEU A CA 1
ATOM 1022 C C . LEU A 1 126 ? 10.445 0.016 7.641 1.00 69.12 126 LEU A C 1
ATOM 1024 O O . LEU A 1 126 ? 11.236 -0.799 8.125 1.00 69.12 126 LEU A O 1
ATOM 1028 N N . PRO A 1 127 ? 9.641 0.756 8.435 1.00 66.19 127 PRO A N 1
ATOM 1029 C CA . PRO A 1 127 ? 9.759 0.763 9.899 1.00 66.19 127 PRO A CA 1
ATOM 1030 C C . PRO A 1 127 ? 9.623 -0.621 10.540 1.00 66.19 127 PRO A C 1
ATOM 1032 O O . PRO A 1 127 ? 10.271 -0.948 11.534 1.00 66.19 127 PRO A O 1
ATOM 1035 N N . ARG A 1 128 ? 8.797 -1.490 9.943 1.00 66.50 128 ARG A N 1
ATOM 1036 C CA . ARG A 1 128 ? 8.595 -2.856 10.436 1.00 66.50 128 ARG A CA 1
ATOM 1037 C C . ARG A 1 128 ? 9.809 -3.752 10.210 1.00 66.50 128 ARG A C 1
ATOM 1039 O O . ARG A 1 128 ? 10.039 -4.658 11.012 1.00 66.50 128 ARG A O 1
ATOM 1046 N N . LEU A 1 129 ? 10.551 -3.545 9.123 1.00 60.16 129 LEU A N 1
ATOM 1047 C CA . LEU A 1 129 ? 11.798 -4.267 8.858 1.00 60.16 129 LEU A CA 1
ATOM 1048 C C . LEU A 1 129 ? 12.922 -3.776 9.774 1.00 60.16 129 LEU A C 1
ATOM 1050 O O . LEU A 1 129 ? 13.690 -4.597 10.273 1.00 60.16 129 LEU A O 1
ATOM 1054 N N . GLU A 1 130 ? 12.961 -2.472 10.038 1.00 63.12 130 GLU A N 1
ATOM 1055 C CA . GLU A 1 130 ? 13.968 -1.821 10.884 1.00 63.12 130 GLU A CA 1
ATOM 1056 C C . GLU A 1 130 ? 13.706 -2.016 12.388 1.00 63.12 130 GLU A C 1
ATOM 1058 O O . GLU A 1 130 ? 14.587 -1.776 13.204 1.00 63.12 130 GLU A O 1
ATOM 1063 N N . ARG A 1 131 ? 12.534 -2.562 12.760 1.00 59.66 131 ARG A N 1
ATOM 1064 C CA . ARG A 1 131 ? 12.065 -2.733 14.152 1.00 59.66 131 ARG A CA 1
ATOM 1065 C C . ARG A 1 131 ? 11.968 -1.415 14.925 1.00 59.66 131 ARG A C 1
ATOM 1067 O O . ARG A 1 131 ? 11.890 -1.437 16.154 1.00 59.66 131 ARG A O 1
ATOM 1074 N N . ASP A 1 132 ? 11.881 -0.298 14.216 1.00 53.16 132 ASP A N 1
ATOM 1075 C CA . ASP A 1 132 ? 11.690 1.009 14.817 1.00 53.16 132 ASP A CA 1
ATOM 1076 C C . ASP A 1 132 ? 10.221 1.189 15.191 1.00 53.16 132 ASP A C 1
ATOM 1078 O O . ASP A 1 132 ? 9.336 1.383 14.356 1.00 53.16 132 ASP A O 1
ATOM 1082 N N . ALA A 1 133 ? 9.952 1.133 16.496 1.00 48.97 133 ALA A N 1
ATOM 1083 C CA . ALA A 1 133 ? 8.619 1.341 17.055 1.00 48.97 133 ALA A CA 1
ATOM 1084 C C . ALA A 1 133 ? 8.057 2.746 16.753 1.00 48.97 133 ALA A C 1
ATOM 1086 O O . ALA A 1 133 ? 6.850 2.947 16.841 1.00 48.97 133 ALA A O 1
ATOM 1087 N N . HIS A 1 134 ? 8.919 3.706 16.399 1.00 45.91 134 HIS A N 1
ATOM 1088 C CA . HIS A 1 134 ? 8.566 5.108 16.152 1.00 45.91 134 HIS A CA 1
ATOM 1089 C C . HIS A 1 134 ? 8.064 5.381 14.724 1.00 45.91 134 HIS A C 1
ATOM 1091 O O . HIS A 1 134 ? 7.586 6.478 14.460 1.00 45.91 134 HIS A O 1
ATOM 1097 N N . GLY A 1 135 ? 8.154 4.410 13.805 1.00 51.09 135 GLY A N 1
ATOM 1098 C CA . GLY A 1 135 ? 7.713 4.586 12.416 1.00 51.09 135 GLY A CA 1
ATOM 1099 C C . GLY A 1 135 ? 6.336 3.997 12.089 1.00 51.09 135 GLY A C 1
ATOM 1100 O O . GLY A 1 135 ? 5.923 4.030 10.933 1.00 51.09 135 GLY A O 1
ATOM 1101 N N . PHE A 1 136 ? 5.614 3.441 13.066 1.00 63.03 136 PHE A N 1
ATOM 1102 C CA . PHE A 1 136 ? 4.235 2.994 12.850 1.00 63.03 136 PHE A CA 1
ATOM 1103 C C . PHE A 1 136 ? 3.253 4.152 13.049 1.00 63.03 136 PHE A C 1
ATOM 1105 O O . PHE A 1 136 ? 3.283 4.827 14.077 1.00 63.03 136 PHE A O 1
ATOM 1112 N N . SER A 1 137 ? 2.360 4.349 12.081 1.00 79.81 137 SER A N 1
ATOM 1113 C CA . SER A 1 137 ? 1.363 5.420 12.104 1.00 79.81 137 SER A CA 1
ATOM 1114 C C . SER A 1 137 ? 0.118 5.045 12.919 1.00 79.81 137 SER A C 1
ATOM 1116 O O . SER A 1 137 ? -0.200 3.873 13.149 1.00 79.81 137 SER A O 1
ATOM 1118 N N . THR A 1 138 ? -0.607 6.060 13.377 1.00 84.69 138 THR A N 1
ATOM 1119 C CA . THR A 1 138 ? -1.932 5.901 13.994 1.00 84.69 138 THR A CA 1
ATOM 1120 C C . THR A 1 138 ? -2.985 5.551 12.943 1.00 84.69 138 THR A C 1
ATOM 1122 O O . THR A 1 138 ? -2.805 5.801 11.748 1.00 84.69 138 THR A O 1
ATOM 1125 N N . SER A 1 139 ? -4.130 5.014 13.369 1.00 86.38 139 SER A N 1
ATOM 1126 C CA . SER A 1 139 ? -5.244 4.723 12.458 1.00 86.38 139 SER A CA 1
ATOM 1127 C C . SER A 1 139 ? -5.715 5.978 11.714 1.00 86.38 139 SER A C 1
ATOM 1129 O O . SER A 1 139 ?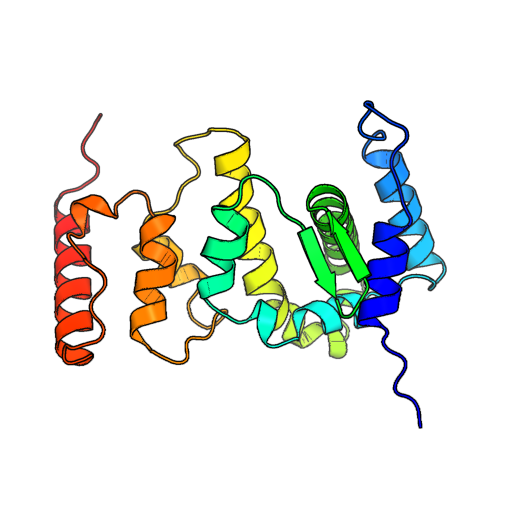 -6.051 5.902 10.535 1.00 86.38 139 SER A O 1
ATOM 1131 N N . ALA A 1 140 ? -5.691 7.144 12.369 1.00 86.12 140 ALA A N 1
ATOM 1132 C CA . ALA A 1 140 ? -6.050 8.424 11.758 1.00 86.12 140 ALA A CA 1
ATOM 1133 C C . ALA A 1 140 ? -5.078 8.835 10.638 1.00 86.12 140 ALA A C 1
ATOM 1135 O O . ALA A 1 140 ? -5.512 9.167 9.536 1.00 86.12 140 ALA A O 1
ATOM 1136 N N . GLU A 1 141 ? -3.770 8.751 10.888 1.00 87.50 141 GLU A N 1
ATOM 1137 C CA . GLU A 1 141 ? -2.742 9.034 9.877 1.00 87.50 141 GLU A CA 1
ATOM 1138 C C . GLU A 1 141 ? -2.843 8.061 8.697 1.00 87.50 141 GLU A C 1
ATOM 1140 O O . GLU A 1 141 ? -2.733 8.466 7.538 1.00 87.50 141 GLU A O 1
ATOM 1145 N N . HIS A 1 142 ? -3.104 6.778 8.966 1.00 88.00 142 HIS A N 1
ATOM 1146 C CA . HIS A 1 142 ? -3.319 5.795 7.910 1.00 88.00 142 HIS A CA 1
ATOM 1147 C C . HIS A 1 142 ? -4.543 6.114 7.040 1.00 88.00 142 HIS A C 1
ATOM 1149 O O . HIS A 1 142 ? -4.504 5.948 5.814 1.00 88.00 142 HIS A O 1
ATOM 1155 N N . LEU A 1 143 ? -5.626 6.597 7.650 1.00 88.31 143 LEU A N 1
ATOM 1156 C CA . LEU A 1 143 ? -6.822 7.025 6.926 1.00 88.31 143 LEU A CA 1
ATOM 1157 C C . LEU A 1 143 ? -6.550 8.245 6.053 1.00 88.31 143 LEU A C 1
ATOM 1159 O O . LEU A 1 143 ? -6.993 8.273 4.908 1.00 88.31 143 LEU A O 1
ATOM 1163 N N . GLU A 1 144 ? -5.799 9.224 6.553 1.00 87.25 144 GLU A N 1
ATOM 1164 C CA . GLU A 1 144 ? -5.441 10.417 5.785 1.00 87.25 144 GLU A CA 1
ATOM 1165 C C . GLU A 1 144 ? -4.658 10.063 4.514 1.00 87.25 144 GLU A C 1
ATOM 1167 O O . GLU A 1 144 ? -5.014 10.513 3.425 1.00 87.25 144 GLU A O 1
ATOM 1172 N N . HIS A 1 145 ? -3.658 9.188 4.630 1.00 83.56 145 HIS A N 1
ATOM 1173 C CA . HIS A 1 145 ? -2.820 8.790 3.497 1.00 83.56 145 HIS A CA 1
ATOM 1174 C C . HIS A 1 145 ? -3.532 7.866 2.502 1.00 83.56 145 HIS A C 1
ATOM 1176 O O . HIS A 1 145 ? -3.300 7.951 1.295 1.00 83.56 145 HIS A O 1
ATOM 1182 N N . SER A 1 146 ? -4.389 6.961 2.983 1.00 85.19 146 SER A N 1
ATOM 1183 C CA . SER A 1 146 ? -5.107 6.023 2.111 1.00 85.19 146 SER A CA 1
ATOM 1184 C C . SER A 1 146 ? -6.309 6.658 1.405 1.00 85.19 146 SER A C 1
ATOM 1186 O O . SER A 1 146 ? -6.731 6.177 0.344 1.00 85.19 146 SER A O 1
ATOM 1188 N N . ARG A 1 147 ? -6.849 7.760 1.942 1.00 84.38 147 ARG A N 1
ATOM 1189 C CA . ARG A 1 147 ? -8.011 8.455 1.385 1.00 84.38 147 ARG A CA 1
ATOM 1190 C C . ARG A 1 147 ? -7.741 8.944 -0.036 1.00 84.38 147 ARG A C 1
ATOM 1192 O O . ARG A 1 147 ? -6.838 9.729 -0.299 1.00 84.38 147 ARG A O 1
ATOM 1199 N N . GLY A 1 148 ? -8.577 8.497 -0.972 1.00 82.19 148 GLY A N 1
ATOM 1200 C CA . GLY A 1 148 ? -8.486 8.881 -2.385 1.00 82.19 148 GLY A CA 1
ATOM 1201 C C . GLY A 1 148 ? -7.356 8.198 -3.164 1.00 82.19 148 GLY A C 1
ATOM 1202 O O . GLY A 1 148 ? -7.298 8.353 -4.383 1.00 82.19 148 GLY A O 1
ATOM 1203 N N . GLN A 1 149 ? -6.508 7.420 -2.487 1.00 82.19 149 GLN A N 1
ATOM 1204 C CA . GLN A 1 149 ? -5.444 6.614 -3.088 1.00 82.19 149 GLN A CA 1
ATOM 1205 C C . GLN A 1 149 ? -5.886 5.152 -3.209 1.00 82.19 149 GLN A C 1
ATOM 1207 O O . GLN A 1 149 ? -5.725 4.525 -4.255 1.00 82.19 149 GLN A O 1
ATOM 1212 N N . CYS A 1 150 ? -6.508 4.628 -2.153 1.00 88.19 150 CYS A N 1
ATOM 1213 C CA . CYS A 1 150 ? -6.995 3.260 -2.090 1.00 88.19 150 CYS A CA 1
ATOM 1214 C C . CYS A 1 150 ? -8.510 3.168 -2.325 1.00 88.19 150 CYS A C 1
ATOM 1216 O O . CYS A 1 150 ? -9.265 4.130 -2.185 1.00 88.19 150 CYS A O 1
ATOM 1218 N N . GLN A 1 151 ? -8.948 1.969 -2.687 1.00 90.75 151 GLN A N 1
ATOM 1219 C CA . GLN A 1 151 ? -10.310 1.591 -3.014 1.00 90.75 151 GLN A CA 1
ATOM 1220 C C . GLN A 1 151 ? -10.717 0.384 -2.179 1.00 90.75 151 GLN A C 1
ATOM 1222 O O . GLN A 1 151 ? -9.921 -0.523 -1.910 1.00 90.75 151 GLN A O 1
ATOM 1227 N N . ALA A 1 152 ? -11.993 0.369 -1.827 1.00 93.00 152 ALA A N 1
ATOM 1228 C CA . ALA A 1 152 ? -12.633 -0.683 -1.070 1.00 93.00 152 ALA A CA 1
ATOM 1229 C C . ALA A 1 152 ? -14.024 -0.935 -1.658 1.00 93.00 152 ALA A C 1
ATOM 1231 O O . ALA A 1 152 ? -14.742 0.018 -1.961 1.00 93.00 152 ALA A O 1
ATOM 1232 N N . SER A 1 153 ? -14.382 -2.205 -1.853 1.00 92.88 153 SER A N 1
ATOM 1233 C CA . SER A 1 153 ? -15.727 -2.578 -2.308 1.00 92.88 153 SER A CA 1
ATOM 1234 C C . SER A 1 153 ? -16.730 -2.493 -1.164 1.00 92.88 153 SER A C 1
ATOM 1236 O O . SER A 1 153 ? -17.818 -1.957 -1.347 1.00 92.88 153 SER A O 1
ATOM 1238 N N . ASP A 1 154 ? -16.341 -2.981 0.015 1.00 94.94 154 ASP A N 1
ATOM 1239 C CA . ASP A 1 154 ? -17.058 -2.724 1.255 1.00 94.94 154 ASP A CA 1
ATOM 1240 C C . ASP A 1 154 ? -16.433 -1.498 1.928 1.00 94.94 154 ASP A C 1
ATOM 1242 O O . ASP A 1 154 ? -15.226 -1.499 2.178 1.00 94.94 154 ASP A O 1
ATOM 1246 N N . PRO A 1 155 ? -17.196 -0.437 2.232 1.00 93.62 155 PRO A N 1
ATOM 1247 C CA . PRO A 1 155 ? -16.626 0.763 2.831 1.00 93.62 155 PRO A CA 1
ATOM 1248 C C . PRO A 1 155 ? -15.886 0.465 4.148 1.00 93.62 155 PRO A C 1
ATOM 1250 O O . PRO A 1 155 ? -14.841 1.072 4.395 1.00 93.62 155 PRO A O 1
ATOM 1253 N N . ARG A 1 156 ? -16.331 -0.526 4.936 1.00 94.56 156 ARG A N 1
ATOM 1254 C CA . ARG A 1 156 ? -15.714 -0.915 6.218 1.00 94.56 156 ARG A CA 1
ATOM 1255 C C . ARG A 1 156 ? -14.268 -1.385 6.067 1.00 94.56 156 ARG A C 1
ATOM 1257 O O . ARG A 1 156 ? -13.468 -1.191 6.986 1.00 94.56 156 ARG A O 1
ATOM 1264 N N . ASP A 1 157 ? -13.892 -1.896 4.895 1.00 94.44 157 ASP A N 1
ATOM 1265 C CA . ASP A 1 157 ? -12.518 -2.313 4.604 1.00 94.44 157 ASP A CA 1
ATOM 1266 C C . ASP A 1 157 ? -11.529 -1.145 4.671 1.00 94.44 157 ASP A C 1
ATOM 1268 O O . ASP A 1 157 ? -10.360 -1.365 4.979 1.00 94.44 157 ASP A O 1
ATOM 1272 N N . ASN A 1 158 ? -11.979 0.101 4.461 1.00 91.88 158 ASN A N 1
ATOM 1273 C CA . ASN A 1 158 ? -11.128 1.282 4.651 1.00 91.88 158 ASN A CA 1
ATOM 1274 C C . ASN A 1 158 ? -10.631 1.421 6.094 1.00 91.88 158 ASN A C 1
ATOM 1276 O O . ASN A 1 158 ? -9.599 2.038 6.320 1.00 91.88 158 ASN A O 1
ATOM 1280 N N . ILE A 1 159 ? -11.350 0.850 7.063 1.00 92.69 159 ILE A N 1
ATOM 1281 C CA . ILE A 1 159 ? -10.929 0.798 8.462 1.00 92.69 159 ILE A CA 1
ATOM 1282 C C . ILE A 1 159 ? -10.239 -0.539 8.743 1.00 92.69 159 ILE A C 1
ATOM 1284 O O . ILE A 1 159 ? -9.112 -0.563 9.237 1.00 92.69 159 ILE A O 1
ATOM 1288 N N . TYR A 1 160 ? -10.876 -1.664 8.399 1.00 93.00 160 TYR A N 1
ATOM 1289 C CA . TYR A 1 160 ? -10.373 -2.996 8.750 1.00 93.00 160 TYR A CA 1
ATOM 1290 C C . TYR A 1 160 ? -8.999 -3.309 8.164 1.00 93.00 160 TYR A C 1
ATOM 1292 O O . TYR A 1 160 ? -8.172 -3.915 8.849 1.00 93.00 160 TYR A O 1
ATOM 1300 N N . ALA A 1 161 ? -8.719 -2.850 6.944 1.00 90.38 161 ALA A N 1
ATOM 1301 C CA . ALA A 1 161 ? -7.409 -3.020 6.334 1.00 90.38 161 ALA A CA 1
ATOM 1302 C C . ALA A 1 161 ? -6.298 -2.285 7.113 1.00 90.38 161 ALA A C 1
ATOM 1304 O O . ALA A 1 161 ? -5.153 -2.735 7.115 1.00 90.38 161 ALA A O 1
ATOM 1305 N N . LEU A 1 162 ? -6.620 -1.205 7.827 1.00 90.12 162 LEU A N 1
ATOM 1306 C CA . LEU A 1 162 ? -5.643 -0.388 8.547 1.00 90.12 162 LEU A CA 1
ATOM 1307 C C . LEU A 1 162 ? -5.415 -0.868 9.986 1.00 90.12 162 LEU A C 1
ATOM 1309 O O . LEU A 1 162 ? -4.284 -0.829 10.462 1.00 90.12 162 LEU A O 1
ATOM 1313 N N . LEU A 1 163 ? -6.437 -1.427 10.648 1.00 87.00 163 LEU A N 1
ATOM 1314 C CA . LEU A 1 163 ? -6.362 -1.837 12.061 1.00 87.00 163 LEU A CA 1
ATOM 1315 C C . LEU A 1 163 ? -5.142 -2.705 12.396 1.00 87.00 163 LEU A C 1
ATOM 1317 O O . LEU A 1 163 ? -4.550 -2.564 13.460 1.00 87.00 163 LEU A O 1
ATOM 1321 N N . CYS A 1 164 ? -4.750 -3.623 11.511 1.00 79.94 164 CYS A N 1
ATOM 1322 C CA . CYS A 1 164 ? -3.637 -4.535 11.783 1.00 79.94 164 CYS A CA 1
ATOM 1323 C C . CYS A 1 164 ? -2.247 -3.895 11.638 1.00 79.94 164 CYS A C 1
ATOM 1325 O O . CYS A 1 164 ? -1.265 -4.513 12.054 1.00 79.94 164 CYS A O 1
ATOM 1327 N N . ILE A 1 165 ? -2.155 -2.700 11.052 1.00 83.88 165 ILE A N 1
ATOM 1328 C CA . ILE A 1 165 ? -0.901 -1.954 10.874 1.00 83.88 165 ILE A CA 1
ATOM 1329 C C . ILE A 1 165 ? -0.825 -0.698 11.752 1.00 83.88 165 ILE A C 1
ATOM 1331 O O . ILE A 1 165 ? 0.259 -0.144 11.893 1.00 83.88 165 ILE A O 1
ATOM 1335 N N . SER A 1 166 ? -1.933 -0.300 12.385 1.00 87.50 166 SER A N 1
ATOM 1336 C CA . SER A 1 166 ? -2.007 0.884 13.246 1.00 87.50 166 SER A CA 1
ATOM 1337 C C . SER A 1 166 ? -1.556 0.624 14.688 1.00 87.50 166 SER A C 1
ATOM 1339 O O . SER A 1 166 ? -1.820 -0.437 15.268 1.00 87.50 166 SER A O 1
ATOM 1341 N N . THR A 1 167 ? -0.911 1.620 15.297 1.00 86.38 167 THR A N 1
ATOM 1342 C CA . THR A 1 167 ? -0.403 1.566 16.684 1.00 86.38 167 THR A CA 1
ATOM 1343 C C . THR A 1 167 ? -1.502 1.604 17.745 1.00 86.38 167 THR A C 1
ATOM 1345 O O . THR A 1 167 ? -1.402 0.953 18.785 1.00 86.38 167 THR A O 1
ATOM 1348 N N . ASP A 1 168 ? -2.584 2.317 17.464 1.00 86.75 168 ASP A N 1
ATOM 1349 C CA . ASP A 1 168 ? -3.708 2.604 18.357 1.00 86.75 168 ASP A CA 1
ATOM 1350 C C . ASP A 1 168 ? -4.851 1.579 18.261 1.00 86.75 168 ASP A C 1
ATOM 1352 O O . ASP A 1 168 ? -5.886 1.728 18.914 1.00 86.75 168 ASP A O 1
ATOM 1356 N N . ARG A 1 169 ? -4.655 0.480 17.517 1.00 87.38 169 ARG A N 1
ATOM 1357 C CA . ARG A 1 169 ? -5.684 -0.546 17.260 1.00 87.38 169 ARG A CA 1
ATOM 1358 C C . ARG A 1 169 ? -6.375 -1.088 18.513 1.00 87.38 169 ARG A C 1
ATOM 1360 O O . ARG A 1 169 ? -7.560 -1.397 18.474 1.00 87.38 169 ARG A O 1
ATOM 1367 N N . LEU A 1 170 ? -5.638 -1.231 19.620 1.00 86.38 170 LEU A N 1
ATOM 1368 C CA . LEU A 1 170 ? -6.195 -1.725 20.884 1.00 86.38 170 LEU A CA 1
ATOM 1369 C C . LEU A 1 170 ? -7.064 -0.663 21.560 1.00 86.38 170 LEU A C 1
ATOM 1371 O O . LEU A 1 170 ? -8.093 -1.004 22.133 1.00 86.38 170 LEU A O 1
ATOM 1375 N N . GLY A 1 171 ? -6.668 0.610 21.463 1.00 85.56 171 GLY A N 1
ATOM 1376 C CA . GLY A 1 171 ? -7.433 1.739 21.990 1.00 85.56 171 GLY A CA 1
ATOM 1377 C C . GLY A 1 171 ? -8.741 1.968 21.237 1.00 85.56 171 GLY A C 1
ATOM 1378 O O . GLY A 1 171 ? -9.700 2.454 21.826 1.00 85.56 171 GLY A O 1
ATOM 1379 N N . LEU A 1 172 ? -8.804 1.566 19.963 1.00 86.75 172 LEU A N 1
ATOM 1380 C CA . LEU A 1 172 ? -10.018 1.676 19.157 1.00 86.75 172 LEU A CA 1
ATOM 1381 C C . LEU A 1 172 ? -11.114 0.684 19.557 1.00 86.75 172 LEU A C 1
ATOM 1383 O O . LEU A 1 172 ? -12.288 0.962 19.333 1.00 86.75 172 LEU A O 1
ATOM 1387 N N . GLY A 1 173 ? -10.756 -0.482 20.107 1.00 89.00 173 GLY A N 1
ATOM 1388 C CA . GLY A 1 173 ? -11.735 -1.502 20.501 1.00 89.00 173 GLY A CA 1
ATOM 1389 C C . GLY A 1 173 ? -12.604 -2.030 19.349 1.00 89.00 173 GLY A C 1
ATOM 1390 O O . GLY A 1 173 ? -13.694 -2.544 19.589 1.00 89.00 173 GLY A O 1
ATOM 1391 N N . ILE A 1 174 ? -12.150 -1.896 18.098 1.00 89.94 174 ILE A N 1
ATOM 1392 C CA . ILE A 1 174 ? -12.898 -2.326 16.912 1.00 89.94 174 ILE A CA 1
ATOM 1393 C C . ILE A 1 174 ? -12.604 -3.799 16.619 1.00 89.94 174 ILE A C 1
ATOM 1395 O O . ILE A 1 174 ? -11.452 -4.190 16.429 1.00 89.94 174 ILE A O 1
ATOM 1399 N N . SER A 1 175 ? -13.660 -4.604 16.511 1.00 89.75 175 SER A N 1
ATOM 1400 C CA . SER A 1 175 ? -13.615 -5.959 15.960 1.00 89.75 175 SER A CA 1
ATOM 1401 C C . SER A 1 175 ? -14.170 -5.995 14.532 1.00 89.75 175 SER A C 1
ATOM 1403 O O . SER A 1 175 ? -14.929 -5.119 14.110 1.00 89.75 175 SER A O 1
ATOM 1405 N N . ILE A 1 176 ? -13.760 -7.012 13.771 1.00 91.00 176 ILE A N 1
ATOM 1406 C CA . ILE A 1 176 ? -14.249 -7.240 12.408 1.00 91.00 176 ILE A CA 1
ATOM 1407 C C . ILE A 1 176 ? -15.692 -7.747 12.483 1.00 91.00 176 ILE A C 1
ATOM 1409 O O . ILE A 1 176 ? -15.944 -8.793 13.078 1.00 91.00 176 ILE A O 1
ATOM 1413 N N . ASP A 1 177 ? -16.617 -7.014 11.864 1.00 91.69 177 ASP A N 1
ATOM 1414 C CA . ASP A 1 177 ? -18.042 -7.333 11.812 1.00 91.69 177 ASP A CA 1
ATOM 1415 C C . ASP A 1 177 ? -18.687 -6.769 10.533 1.00 91.69 177 ASP A C 1
ATOM 1417 O O . ASP A 1 177 ? -18.891 -5.563 10.383 1.00 91.69 177 ASP A O 1
ATOM 1421 N N . TYR A 1 178 ? -19.048 -7.662 9.610 1.00 94.56 178 TYR A N 1
ATOM 1422 C CA . TYR A 1 178 ? -19.742 -7.303 8.369 1.00 94.56 178 TYR A CA 1
ATOM 1423 C C . TYR A 1 178 ? -21.271 -7.444 8.461 1.00 94.56 178 TYR A C 1
ATOM 1425 O O . TYR A 1 178 ? -21.967 -7.140 7.489 1.00 94.56 178 TYR A O 1
ATOM 1433 N N . GLY A 1 179 ? -21.807 -7.899 9.599 1.00 94.38 179 GLY A N 1
ATOM 1434 C CA . GLY A 1 179 ? -23.243 -8.114 9.794 1.00 94.38 179 GLY A CA 1
ATOM 1435 C C . GLY A 1 179 ? -24.018 -6.852 10.182 1.00 94.38 179 GLY A C 1
ATOM 1436 O O . GLY A 1 179 ? -25.228 -6.800 9.979 1.00 94.38 179 GLY A O 1
ATOM 1437 N N . GLY A 1 180 ? -23.337 -5.840 10.726 1.00 92.12 180 GLY A N 1
ATOM 1438 C CA . GLY A 1 180 ? -23.953 -4.590 11.175 1.00 92.12 180 GLY A CA 1
ATOM 1439 C C . GLY A 1 180 ? -24.206 -3.550 10.076 1.00 92.12 180 GLY A C 1
ATOM 1440 O O . GLY A 1 180 ? -23.686 -3.640 8.961 1.00 92.12 180 GLY A O 1
ATOM 1441 N N . VAL A 1 181 ? -24.973 -2.518 10.439 1.00 95.31 181 VAL A N 1
ATOM 1442 C CA . VAL A 1 181 ? -25.217 -1.319 9.623 1.00 95.31 181 VAL A CA 1
ATOM 1443 C C . VAL A 1 181 ? -23.917 -0.516 9.478 1.00 95.31 181 VAL A C 1
ATOM 1445 O O . VAL A 1 181 ? -23.174 -0.323 10.445 1.00 95.31 181 VAL A O 1
ATOM 1448 N N . VAL A 1 182 ? -23.616 -0.065 8.258 1.00 96.25 182 VAL A N 1
ATOM 1449 C CA . VAL A 1 182 ? -22.347 0.608 7.927 1.00 96.25 182 VAL A CA 1
ATOM 1450 C C . VAL A 1 182 ? -22.232 1.954 8.646 1.00 96.25 182 VAL A C 1
ATOM 1452 O O . VAL A 1 182 ? -21.172 2.293 9.167 1.00 96.25 182 VAL A O 1
ATOM 1455 N N . GLU A 1 183 ? -23.319 2.710 8.717 1.00 95.94 183 GLU A N 1
ATOM 1456 C CA . GLU A 1 183 ? -23.398 4.018 9.361 1.00 95.94 183 GLU A CA 1
ATOM 1457 C C . GLU A 1 183 ? -23.086 3.921 10.859 1.00 95.94 183 GLU A C 1
ATOM 1459 O O . GLU A 1 183 ? -22.237 4.660 11.362 1.00 95.94 183 GLU A O 1
ATOM 1464 N N . ASP A 1 184 ? -23.687 2.948 11.551 1.00 95.06 184 ASP A N 1
ATOM 1465 C CA . ASP A 1 184 ? -23.427 2.678 12.970 1.00 95.06 184 ASP A CA 1
ATOM 1466 C C . ASP A 1 184 ? -21.968 2.280 13.211 1.00 95.06 184 ASP A C 1
ATOM 1468 O O . ASP A 1 184 ? -21.364 2.626 14.231 1.00 95.06 184 ASP A O 1
ATOM 1472 N N . PHE A 1 185 ? -21.370 1.544 12.272 1.00 95.38 185 PHE A N 1
ATOM 1473 C CA . PHE A 1 185 ? -19.950 1.230 12.323 1.00 95.38 185 PHE A CA 1
ATOM 1474 C C . PHE A 1 185 ? -19.091 2.497 12.242 1.00 95.38 185 PHE A C 1
ATOM 1476 O O . PHE A 1 185 ? -18.270 2.723 13.130 1.00 95.38 185 PHE A O 1
ATOM 1483 N N . TYR A 1 186 ? -19.299 3.356 11.242 1.00 94.31 186 TYR A N 1
ATOM 1484 C CA . TYR A 1 186 ? -18.520 4.591 11.105 1.00 94.31 186 TYR A CA 1
ATOM 1485 C C . TYR A 1 186 ? -18.735 5.567 12.261 1.00 94.31 186 TYR A C 1
ATOM 1487 O O . TYR A 1 186 ? -17.780 6.219 12.683 1.00 94.31 186 TYR A O 1
ATOM 1495 N N . PHE A 1 187 ? -19.948 5.635 12.811 1.00 94.81 187 PHE A N 1
ATOM 1496 C CA . PHE A 1 187 ? -20.228 6.430 14.002 1.00 94.81 187 PHE A CA 1
ATOM 1497 C C . PHE A 1 187 ? -19.383 5.963 15.195 1.00 94.81 187 PHE A C 1
ATOM 1499 O O . PHE A 1 187 ? -18.705 6.775 15.826 1.00 94.81 187 PHE A O 1
ATOM 1506 N N . ARG A 1 188 ? -19.330 4.647 15.448 1.00 93.44 188 ARG A N 1
ATOM 1507 C CA . ARG A 1 188 ? -18.478 4.067 16.500 1.00 93.44 188 ARG A CA 1
ATOM 1508 C C . ARG A 1 188 ? -16.991 4.323 16.257 1.00 93.44 188 ARG A C 1
ATOM 1510 O O . ARG A 1 188 ? -16.277 4.667 17.195 1.00 93.44 188 ARG A O 1
ATOM 1517 N N . VAL A 1 189 ? -16.523 4.188 15.013 1.00 92.81 189 VAL A N 1
ATOM 1518 C CA . VAL A 1 189 ? -15.125 4.473 14.640 1.00 92.81 189 VAL A CA 1
ATOM 1519 C C . VAL A 1 189 ? -14.775 5.933 14.931 1.00 92.81 189 VAL A C 1
ATOM 1521 O O . VAL A 1 189 ? -13.747 6.203 15.547 1.00 92.81 189 VAL A O 1
ATOM 1524 N N . ALA A 1 190 ? -15.636 6.875 14.537 1.00 92.81 190 ALA A N 1
ATOM 1525 C CA . ALA A 1 190 ? -15.425 8.299 14.781 1.00 92.81 190 ALA A CA 1
ATOM 1526 C C . ALA A 1 190 ? -15.371 8.619 16.284 1.00 92.81 190 ALA A C 1
ATOM 1528 O O . ALA A 1 190 ? -14.460 9.315 16.728 1.00 92.81 190 ALA A O 1
ATOM 1529 N N . GLN A 1 191 ? -16.290 8.059 17.079 1.00 92.88 191 GLN A N 1
ATOM 1530 C CA . GLN A 1 191 ? -16.269 8.207 18.537 1.00 92.88 191 GLN A CA 1
ATOM 1531 C C . GLN A 1 191 ? -14.978 7.661 19.160 1.00 92.88 191 GLN A C 1
ATOM 1533 O O . GLN A 1 191 ? -14.402 8.304 20.037 1.00 92.88 191 GLN A O 1
ATOM 1538 N N . ALA A 1 192 ? -14.507 6.498 18.704 1.00 91.50 192 ALA A N 1
ATOM 1539 C CA . ALA A 1 192 ? -13.280 5.889 19.206 1.00 91.50 192 ALA A CA 1
ATOM 1540 C C . ALA A 1 192 ? -12.038 6.736 18.873 1.00 91.50 192 ALA A C 1
ATOM 1542 O O . ALA A 1 192 ? -11.202 6.968 19.746 1.00 91.50 192 ALA A O 1
ATOM 1543 N N . LEU A 1 193 ? -11.940 7.250 17.642 1.00 90.00 193 LEU A N 1
ATOM 1544 C CA . LEU A 1 193 ? -10.845 8.132 17.224 1.00 90.00 193 LEU A CA 1
ATOM 1545 C C . LEU A 1 193 ? -10.817 9.437 18.035 1.00 90.00 193 LEU A C 1
ATOM 1547 O O . LEU A 1 193 ? -9.752 9.857 18.489 1.00 90.00 193 LEU A O 1
ATOM 1551 N N . GLU A 1 194 ? -11.979 10.049 18.275 1.00 90.12 194 GLU A N 1
ATOM 1552 C CA . GLU A 1 194 ? -12.090 11.238 19.129 1.00 90.12 194 GLU A CA 1
ATOM 1553 C C . GLU A 1 194 ? -11.669 10.944 20.573 1.00 90.12 194 GLU A C 1
ATOM 1555 O O . GLU A 1 194 ? -10.873 11.684 21.149 1.00 90.12 194 GLU A O 1
ATOM 1560 N N . ALA A 1 195 ? -12.120 9.822 21.140 1.00 88.75 195 ALA A N 1
ATOM 1561 C CA . ALA A 1 195 ? -11.763 9.424 22.499 1.00 88.75 195 ALA A CA 1
ATOM 1562 C C . ALA A 1 195 ? -10.252 9.194 22.677 1.00 88.75 195 ALA A C 1
ATOM 1564 O O . ALA A 1 195 ? -9.708 9.533 23.730 1.00 88.75 195 ALA A O 1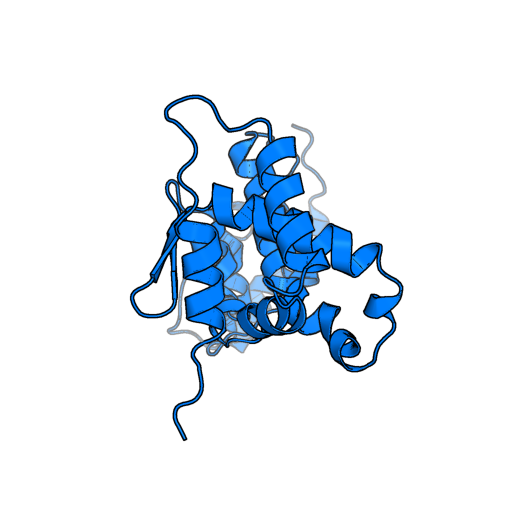
ATOM 1565 N N . ILE A 1 196 ? -9.567 8.642 21.669 1.00 86.25 196 ILE A N 1
ATOM 1566 C CA . ILE A 1 196 ? -8.105 8.475 21.673 1.00 86.25 196 ILE A CA 1
ATOM 1567 C C . ILE A 1 196 ? -7.415 9.839 21.591 1.00 86.25 196 ILE A C 1
ATOM 1569 O O . ILE A 1 196 ? -6.507 10.112 22.376 1.00 86.25 196 ILE A O 1
ATOM 1573 N N . ARG A 1 197 ? -7.873 10.725 20.697 1.00 82.38 197 ARG A N 1
ATOM 1574 C CA . ARG A 1 197 ? -7.306 12.072 20.534 1.00 82.38 197 ARG A CA 1
ATOM 1575 C C . ARG A 1 197 ? -7.427 12.904 21.812 1.00 82.38 197 ARG A C 1
ATOM 1577 O O . ARG A 1 197 ? -6.472 13.575 22.197 1.00 82.38 197 ARG A O 1
ATOM 1584 N N . SER A 1 198 ? -8.571 12.837 22.493 1.00 81.19 198 SER A N 1
ATOM 1585 C CA . SER A 1 198 ? -8.811 13.557 23.751 1.00 81.19 198 SER A CA 1
ATOM 1586 C C . SER A 1 198 ? -7.969 13.053 24.928 1.00 81.19 198 SER A C 1
ATOM 1588 O O . SER A 1 198 ? -7.820 13.781 25.906 1.00 81.19 198 SER A O 1
ATOM 1590 N N . GLN A 1 199 ? -7.413 11.839 24.862 1.00 72.06 199 GLN A N 1
ATOM 1591 C CA . GLN A 1 199 ? -6.582 11.276 25.934 1.00 72.06 199 GLN A CA 1
ATOM 1592 C C . GLN A 1 199 ? -5.113 11.736 25.891 1.00 72.06 199 GLN A C 1
ATOM 1594 O O . GLN A 1 199 ? -4.398 11.504 26.865 1.00 72.06 199 GLN A O 1
ATOM 1599 N N . GLY A 1 200 ? -4.673 12.418 24.822 1.00 60.97 200 GLY A N 1
ATOM 1600 C CA . GLY A 1 200 ? -3.284 12.862 24.642 1.00 60.97 200 GLY A CA 1
ATOM 1601 C C . GLY A 1 200 ? -2.274 11.701 24.557 1.00 60.97 200 GLY A C 1
ATOM 1602 O O . GLY A 1 200 ? -2.620 10.545 24.815 1.00 60.97 200 GLY A O 1
ATOM 1603 N N . PRO A 1 201 ? -1.004 11.960 24.188 1.00 51.12 201 PRO A N 1
ATOM 1604 C CA . PRO A 1 201 ? 0.012 10.921 24.231 1.00 51.12 201 PRO A CA 1
ATOM 1605 C C . PRO A 1 201 ? 0.221 10.513 25.690 1.00 51.12 201 PRO A C 1
ATOM 1607 O O . PRO A 1 201 ? 0.642 11.321 26.519 1.00 51.12 201 PRO A O 1
ATOM 1610 N N . ARG A 1 202 ? -0.087 9.254 26.021 1.00 47.38 202 ARG A N 1
ATOM 1611 C CA . ARG A 1 202 ? 0.318 8.681 27.306 1.00 47.38 202 ARG A CA 1
ATOM 1612 C C . ARG A 1 202 ? 1.842 8.645 27.307 1.00 47.38 202 ARG A C 1
ATOM 1614 O O . ARG A 1 202 ? 2.425 7.880 26.547 1.00 47.38 202 ARG A O 1
ATOM 1621 N N . ALA A 1 203 ? 2.459 9.501 28.120 1.00 34.66 203 ALA A N 1
ATOM 1622 C CA . ALA A 1 203 ? 3.885 9.441 28.403 1.00 34.66 203 ALA A CA 1
ATOM 1623 C C . ALA A 1 203 ? 4.216 8.023 28.894 1.00 34.66 203 ALA A C 1
ATOM 1625 O O . ALA A 1 203 ? 3.676 7.576 29.909 1.00 34.66 203 ALA A O 1
ATOM 1626 N N . GLY A 1 204 ? 5.038 7.317 28.126 1.00 34.66 204 GLY A N 1
ATOM 1627 C CA . GLY A 1 204 ? 5.556 5.988 28.419 1.00 34.66 204 GLY A CA 1
ATOM 1628 C C . GLY A 1 204 ? 6.987 5.914 27.940 1.00 34.66 204 GLY A C 1
ATOM 1629 O O . GLY A 1 204 ? 7.217 6.339 26.786 1.00 34.66 204 GLY A O 1
#

Secondary structure (DSSP, 8-state):
-----HHHHHHHHHHH--PPTTS---HHHHHHHHHHHHHHTSS-HHHHHHHHTSHHHHBTTHHHHHHT-SS-EEEETTEEEEHHHHHHHHHHHHHHHHHSGGGGSGGGTTHHHHHHHHHHHHHHHHHHHHT-GGGPPPHHHHHHHHTTT-B-SSTTHHHHHHHTT-TTHHHHTPPP-SSS-HHHHHHHHHHHHHHHHHT-----

Organism: NCBI:txid330526

InterPro domains:
  IPR052895 Heterokaryon Regulation/Transcriptional Modulator [PTHR24148] (46-192)

Radius of gyration: 19.46 Å; chains: 1; bounding box: 51×34×61 Å

pLDDT: mean 76.18, std 14.5, range [33.62, 96.25]

Sequence (204 aa):
MVTRNLAGELVELLASYKPEADVMPETAEFANKVKLMIESGELSLIDFCKLFQRPYWTRIWILQEVVLRRKLCFLCGHKQMDYKSFEHAFSIAMNFITSSAEARRPHYGNFSKFMGPPIYMLGCRLPRLERDAHGFSTSAEHLEHSRGQCQASDPRDNIYALLCISTDRLGLGISIDYGGVVEDFYFRVAQALEAIRSQGPRAG

Foldseek 3Di:
DPPDLLLQQLLCVLAVDDPDPPDPPPLVVLLVVLLVCVVVVVDDLLSVLVNLVDLVLQALLVLCVQQVDPWDWDDDPPGIHGPVSVVSNVVSSVCCCVPDPCVPDVSVVCVCQRCLSVVVSVQLNVCVVVVPPVSQAALVVLLVSSVSNHDDPPPCCSRVSCLVRHPCNVQLVDDDDPPDDPVVVVVSSVVSVVVVVVVPPDDD